Protein AF-A0A6V8KR00-F1 (afdb_monomer_lite)

Organism: NCBI:txid1076126

Foldseek 3Di:
DPPPDCCPVDPVNLDDLLQDDDPLEGQLLDACLVNLLVQVVVCCVPVNQDAAEDEQAPDDPSVVSLVSYQLQRVLVSCLFSVLSNLQQLHHYDDQQAYPVGPDGCVVSVCVVVCVLLVVQCVVVVVVSPQWHWDPKDKDKQDPQKDWTWIQHPPPRWIKIKIFHSCDDSFFDKDAFIKMKIQQQDDDPWKWKDGSVDPDIDTFDWDDDRRIIMTTGGMDGGMIMITD

Radius of gyration: 17.85 Å; chains: 1; bounding box: 52×32×48 Å

Secondary structure (DSSP, 8-state):
-----GGGG-TT-----SS-EETTEE-TT---HHHHHHHHHHHHHHHSSPPPEE---SSSHHHHHHHHS-HHHHHHHIIIIIHHHHHTT-EEPP-S--TT--S-TTTTT-HHHHHHHHHHHHHTHHHHTTEEE----EEESSTTEEEEEEEETTT--EEEEEEE--BSSSB--EEEEEEEEE-SS--S--EEE-TT-SS-B---EEEETTEEEEEEEEESSEEEEE-

Sequence (227 aa):
MYPWNPDEQTPDFRGADYVPVVDGHLNGAKSLQSQYRYLKDQSGRIAGNVPVVVFIDWPNDMMTNYLNLPLREKKDYWQIFGAEAYANGIFPAFHLKDTVGSPTATDL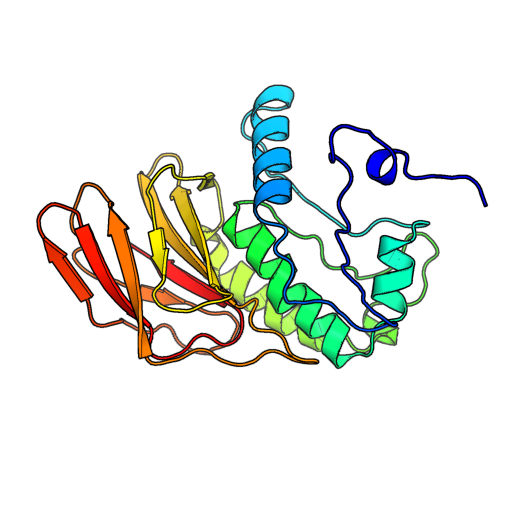GMMDFFTTYTRFYKEHRAVFKDNAVGTEAVRVGADGVSASVLVQRGTGRRSIHLVNHNYAQGIVPQSGFTVEADLGSCPRRLTMLSPDRTRATSPAFSCRQGKLKLTVDRLDYYNVILV

Structure (mmCIF, N/CA/C/O backbone):
data_AF-A0A6V8KR00-F1
#
_entry.id   AF-A0A6V8KR00-F1
#
loop_
_atom_site.group_PDB
_atom_site.id
_atom_site.type_symbol
_atom_site.label_atom_id
_atom_site.label_alt_id
_atom_site.label_comp_id
_atom_site.label_asym_id
_atom_site.label_entity_id
_atom_site.label_seq_id
_atom_site.pdbx_PDB_ins_code
_atom_site.Cartn_x
_atom_site.Cartn_y
_atom_site.Cartn_z
_atom_site.occupancy
_atom_site.B_iso_or_equiv
_atom_site.auth_seq_id
_atom_site.auth_comp_id
_atom_site.auth_asym_id
_atom_site.auth_atom_id
_atom_site.pdbx_PDB_model_num
ATOM 1 N N . MET A 1 1 ? 32.065 -4.362 -12.916 1.00 39.88 1 MET A N 1
ATOM 2 C CA . MET A 1 1 ? 30.987 -3.454 -12.474 1.00 39.88 1 MET A CA 1
ATOM 3 C C . MET A 1 1 ? 31.245 -3.178 -10.998 1.00 39.88 1 MET A C 1
ATOM 5 O O . MET A 1 1 ? 31.491 -4.141 -10.283 1.00 39.88 1 MET A O 1
ATOM 9 N N . TYR A 1 2 ? 31.369 -1.917 -10.568 1.00 35.22 2 TYR A N 1
ATOM 10 C CA . TYR A 1 2 ? 31.606 -1.602 -9.148 1.00 35.22 2 TYR A CA 1
ATOM 11 C C . TYR A 1 2 ? 30.383 -2.037 -8.321 1.00 35.22 2 TYR A C 1
ATOM 13 O O . TYR A 1 2 ? 29.269 -1.764 -8.768 1.00 35.22 2 TYR A O 1
ATOM 21 N N . PRO A 1 3 ? 30.555 -2.679 -7.150 1.00 42.88 3 PRO A N 1
ATOM 22 C CA . PRO A 1 3 ? 29.445 -3.003 -6.262 1.00 42.88 3 PRO A CA 1
ATOM 23 C C . PRO A 1 3 ? 28.967 -1.705 -5.602 1.00 42.88 3 PRO A C 1
ATOM 25 O O . PRO A 1 3 ? 29.482 -1.285 -4.571 1.00 42.88 3 PRO A O 1
ATOM 28 N N . TRP A 1 4 ? 28.032 -1.020 -6.257 1.00 44.78 4 TRP A N 1
ATOM 29 C CA . TRP A 1 4 ? 27.508 0.278 -5.821 1.00 44.78 4 TRP A CA 1
ATOM 30 C C . TRP A 1 4 ? 26.503 0.183 -4.668 1.00 44.78 4 TRP A C 1
ATOM 32 O O . TRP A 1 4 ? 26.067 1.217 -4.170 1.00 44.78 4 TRP A O 1
ATOM 42 N N . ASN A 1 5 ? 26.161 -1.028 -4.218 1.00 48.72 5 ASN A N 1
ATOM 43 C CA . ASN A 1 5 ? 25.214 -1.230 -3.132 1.00 48.72 5 ASN A CA 1
ATOM 44 C C . ASN A 1 5 ? 25.749 -2.230 -2.086 1.00 48.72 5 ASN A C 1
ATOM 46 O O . ASN A 1 5 ? 25.555 -3.436 -2.237 1.00 48.72 5 ASN A O 1
ATOM 50 N N . PRO A 1 6 ? 26.450 -1.769 -1.032 1.00 47.00 6 PRO A N 1
ATOM 51 C CA . PRO A 1 6 ? 26.874 -2.636 0.066 1.00 47.00 6 PRO A CA 1
ATOM 52 C C . PRO A 1 6 ? 25.696 -3.150 0.906 1.00 47.00 6 PRO A C 1
ATOM 54 O O . PRO A 1 6 ? 25.897 -4.066 1.702 1.00 47.00 6 PRO A O 1
ATOM 57 N N . ASP A 1 7 ? 24.485 -2.607 0.727 1.00 49.91 7 ASP A N 1
ATOM 58 C CA . ASP A 1 7 ? 23.327 -2.965 1.545 1.00 49.91 7 ASP A CA 1
ATOM 59 C C . ASP A 1 7 ? 22.989 -4.458 1.401 1.00 49.91 7 ASP A C 1
ATOM 61 O O . ASP A 1 7 ? 22.741 -5.132 2.397 1.00 49.91 7 ASP A O 1
ATOM 65 N N . GLU A 1 8 ? 23.081 -5.034 0.198 1.00 45.97 8 GLU A N 1
ATOM 66 C CA . GLU A 1 8 ? 22.804 -6.464 -0.044 1.00 45.97 8 GLU A CA 1
ATOM 67 C C . GLU A 1 8 ? 23.846 -7.423 0.567 1.00 45.97 8 GLU A C 1
ATOM 69 O O . GLU A 1 8 ? 23.646 -8.637 0.569 1.00 45.97 8 GLU A O 1
ATOM 74 N N . GLN A 1 9 ? 24.957 -6.899 1.099 1.00 47.00 9 GLN A N 1
ATOM 75 C CA . GLN A 1 9 ? 26.088 -7.687 1.600 1.00 47.00 9 GLN A CA 1
ATOM 76 C C . GLN A 1 9 ? 26.315 -7.552 3.111 1.00 47.00 9 GLN A C 1
ATOM 78 O O . GLN A 1 9 ? 27.289 -8.106 3.631 1.00 47.00 9 GLN A O 1
ATOM 83 N N . THR A 1 10 ? 25.452 -6.844 3.851 1.00 44.16 10 THR A N 1
ATOM 84 C CA . THR A 1 10 ? 25.632 -6.734 5.301 1.00 44.16 10 THR A CA 1
ATOM 85 C C . THR A 1 10 ? 25.063 -7.958 6.043 1.00 44.16 10 THR A C 1
ATOM 87 O O . THR A 1 10 ? 23.921 -8.362 5.810 1.00 44.16 10 THR A O 1
ATOM 90 N N . PRO A 1 11 ? 25.811 -8.543 7.005 1.00 43.97 11 PRO A N 1
ATOM 91 C CA . PRO A 1 11 ? 25.360 -9.682 7.821 1.00 43.97 11 PRO A CA 1
ATOM 92 C C . PRO A 1 11 ? 24.104 -9.423 8.671 1.00 43.97 11 PRO A C 1
ATOM 94 O O . PRO A 1 11 ? 23.601 -10.338 9.318 1.00 43.97 11 PRO A O 1
ATOM 97 N N . ASP A 1 12 ? 23.626 -8.178 8.723 1.00 51.03 12 ASP A N 1
ATOM 98 C CA . ASP A 1 12 ? 22.487 -7.735 9.525 1.00 51.03 12 ASP A CA 1
ATOM 99 C C . ASP A 1 12 ? 21.175 -7.597 8.730 1.00 51.03 12 ASP A C 1
ATOM 101 O O . ASP A 1 12 ? 20.185 -7.127 9.295 1.00 51.03 12 ASP A O 1
ATOM 105 N N . PHE A 1 13 ? 21.149 -8.030 7.459 1.00 44.78 13 PHE A N 1
ATOM 106 C CA . PHE A 1 13 ? 19.967 -8.018 6.581 1.00 44.78 13 PHE A CA 1
ATOM 107 C C . PHE A 1 13 ? 19.359 -6.619 6.354 1.00 44.78 13 PHE A C 1
ATOM 109 O O . PHE A 1 13 ? 18.144 -6.483 6.187 1.00 44.78 13 PHE A O 1
ATOM 116 N N . ARG A 1 14 ? 20.180 -5.560 6.380 1.00 52.12 14 ARG A N 1
ATOM 117 C CA . ARG A 1 14 ? 19.715 -4.182 6.135 1.00 52.12 14 ARG A CA 1
ATOM 118 C C . ARG A 1 14 ? 19.635 -3.800 4.661 1.00 52.12 14 ARG A C 1
ATOM 120 O O . ARG A 1 14 ? 18.918 -2.852 4.343 1.00 52.12 14 ARG A O 1
ATOM 127 N N . GLY A 1 15 ? 20.257 -4.565 3.769 1.00 60.62 15 GLY A N 1
ATOM 128 C CA . GLY A 1 15 ? 19.833 -4.627 2.376 1.00 60.62 15 GLY A CA 1
ATOM 129 C C . GLY A 1 15 ? 18.588 -5.457 2.221 1.00 60.62 15 GLY A C 1
ATOM 130 O O . GLY A 1 15 ? 18.423 -6.513 2.833 1.00 60.62 15 GLY A O 1
ATOM 131 N N . ALA A 1 16 ? 17.707 -4.960 1.374 1.00 71.31 16 ALA A N 1
ATOM 132 C CA . ALA A 1 16 ? 16.541 -5.689 0.960 1.00 71.31 16 ALA A CA 1
ATOM 133 C C . ALA A 1 16 ? 16.467 -5.700 -0.551 1.00 71.31 16 ALA A C 1
ATOM 135 O O . ALA A 1 16 ? 16.827 -4.737 -1.222 1.00 71.31 16 ALA A O 1
ATOM 136 N N . ASP A 1 17 ? 15.929 -6.795 -1.056 1.00 82.38 17 ASP A N 1
ATOM 137 C CA . ASP A 1 17 ? 15.497 -6.897 -2.431 1.00 82.38 17 ASP A CA 1
ATOM 138 C C . ASP A 1 17 ? 14.207 -6.070 -2.599 1.00 82.38 17 ASP A C 1
ATOM 140 O O . ASP A 1 17 ? 13.093 -6.580 -2.464 1.00 82.38 17 ASP A O 1
ATOM 144 N N . TYR A 1 18 ? 14.359 -4.750 -2.782 1.00 88.50 18 TYR A N 1
ATOM 145 C CA . TYR A 1 18 ? 13.236 -3.809 -2.913 1.00 88.50 18 TYR A CA 1
ATOM 146 C C . TYR A 1 18 ? 12.508 -3.932 -4.263 1.00 88.50 18 TYR A C 1
ATOM 148 O O . TYR A 1 18 ? 11.484 -3.271 -4.460 1.00 88.50 18 TYR A O 1
ATOM 156 N N . VAL A 1 19 ? 13.021 -4.758 -5.183 1.00 92.38 19 VAL A N 1
ATOM 157 C CA . VAL A 1 19 ? 12.375 -5.150 -6.443 1.00 92.38 19 VAL A CA 1
ATOM 158 C C . VAL A 1 19 ? 12.484 -6.670 -6.581 1.00 92.38 19 VAL A C 1
ATOM 160 O O . VAL A 1 19 ? 13.293 -7.163 -7.369 1.00 92.38 19 VAL A O 1
ATOM 163 N N . PRO A 1 20 ? 11.670 -7.419 -5.816 1.00 92.69 20 PRO A N 1
ATOM 164 C CA . PRO A 1 20 ? 11.854 -8.850 -5.692 1.00 92.69 20 PRO A CA 1
ATOM 165 C C . PRO A 1 20 ? 11.501 -9.578 -6.978 1.00 92.69 20 PRO A C 1
ATOM 167 O O . PRO A 1 20 ? 10.378 -9.470 -7.474 1.00 92.69 20 PRO A O 1
ATOM 170 N N . VAL A 1 21 ? 12.458 -10.344 -7.498 1.00 93.38 21 VAL A N 1
ATOM 171 C CA . VAL A 1 21 ? 12.343 -11.081 -8.762 1.00 93.38 21 VAL A CA 1
ATOM 172 C C . VAL A 1 21 ? 12.763 -12.539 -8.578 1.00 93.38 21 VAL A C 1
ATOM 174 O O . VAL A 1 21 ? 13.737 -12.841 -7.894 1.00 93.38 21 VAL A O 1
ATOM 177 N N . VAL A 1 22 ? 12.021 -13.456 -9.199 1.00 92.44 22 VAL A N 1
ATOM 178 C CA . VAL A 1 22 ? 12.348 -14.885 -9.306 1.00 92.44 22 VAL A CA 1
ATOM 179 C C . VAL A 1 22 ? 12.222 -15.273 -10.773 1.00 92.44 22 VAL A C 1
ATOM 181 O O . VAL A 1 22 ? 11.188 -15.026 -11.388 1.00 92.44 22 VAL A O 1
ATOM 184 N N . ASP A 1 23 ? 13.290 -15.828 -11.346 1.00 92.12 23 ASP A N 1
ATOM 185 C CA . ASP A 1 23 ? 13.341 -16.267 -12.749 1.00 92.12 23 ASP A CA 1
ATOM 186 C C . ASP A 1 23 ? 12.903 -15.187 -13.762 1.00 92.12 23 ASP A C 1
ATOM 188 O O . ASP A 1 23 ? 12.252 -15.471 -14.763 1.00 92.12 23 ASP A O 1
ATOM 192 N N . GLY A 1 24 ? 13.248 -13.921 -13.493 1.00 92.62 24 GLY A N 1
ATOM 193 C CA . GLY A 1 24 ? 12.905 -12.778 -14.351 1.00 92.62 24 GLY A CA 1
ATOM 194 C C . GLY A 1 24 ? 11.487 -12.222 -14.168 1.00 92.62 24 GLY A C 1
ATOM 195 O O . GLY A 1 24 ? 11.138 -11.250 -14.836 1.00 92.62 24 GLY A O 1
ATOM 196 N N . HIS A 1 25 ? 10.699 -12.785 -13.248 1.00 96.81 25 HIS A N 1
ATOM 197 C CA . HIS A 1 25 ? 9.342 -12.345 -12.927 1.00 96.81 25 HIS A CA 1
ATOM 198 C C . HIS A 1 25 ? 9.244 -11.723 -11.538 1.00 96.81 25 HIS A C 1
ATOM 200 O O . HIS A 1 25 ? 9.933 -12.134 -10.604 1.00 96.81 25 HIS A O 1
ATOM 206 N N . LEU A 1 26 ? 8.337 -10.763 -11.375 1.00 97.56 26 LEU A N 1
ATOM 207 C CA . LEU A 1 26 ? 8.036 -10.152 -10.089 1.00 97.56 26 LEU A CA 1
ATOM 208 C C . LEU A 1 26 ? 7.597 -11.213 -9.071 1.00 97.56 26 LEU A C 1
ATOM 210 O O . LEU A 1 26 ? 6.670 -11.989 -9.300 1.00 97.56 26 LEU A O 1
ATOM 214 N N . ASN A 1 27 ? 8.199 -11.177 -7.888 1.00 96.94 27 ASN A N 1
ATOM 215 C CA . ASN A 1 27 ? 7.748 -11.923 -6.725 1.00 96.94 27 ASN A CA 1
ATOM 216 C C . ASN A 1 27 ? 6.912 -11.018 -5.811 1.00 96.94 27 ASN A C 1
ATOM 218 O O . ASN A 1 27 ? 7.382 -10.523 -4.786 1.00 96.94 27 ASN A O 1
ATOM 222 N N . GLY A 1 28 ? 5.640 -10.830 -6.173 1.00 97.19 28 GLY A N 1
ATOM 223 C CA . GLY A 1 28 ? 4.681 -10.062 -5.370 1.00 97.19 28 GLY A CA 1
ATOM 224 C C . GLY A 1 28 ? 4.329 -10.694 -4.014 1.00 97.19 28 GLY A C 1
ATOM 225 O O . GLY A 1 28 ? 3.704 -10.030 -3.192 1.00 97.19 28 GLY A O 1
ATOM 226 N N . ALA A 1 29 ? 4.744 -11.943 -3.756 1.00 97.00 29 ALA A N 1
ATOM 227 C CA . ALA A 1 29 ? 4.491 -12.643 -2.495 1.00 97.00 29 ALA A CA 1
ATOM 228 C C . ALA A 1 29 ? 5.429 -12.226 -1.353 1.00 97.00 29 ALA A C 1
ATOM 230 O O . ALA A 1 29 ? 5.163 -12.506 -0.182 1.00 97.00 29 ALA A O 1
ATOM 231 N N . LYS A 1 30 ? 6.524 -11.530 -1.672 1.00 94.94 30 LYS A N 1
ATOM 232 C CA . LYS A 1 30 ? 7.382 -10.874 -0.681 1.00 94.94 30 LYS A CA 1
ATOM 233 C C . LYS A 1 30 ? 6.675 -9.648 -0.110 1.00 94.94 30 LYS A C 1
ATOM 235 O O . LYS A 1 30 ? 6.031 -8.919 -0.852 1.00 94.94 30 LYS A O 1
ATOM 240 N N . SER A 1 31 ? 6.872 -9.386 1.180 1.00 94.12 31 SER A N 1
ATOM 241 C CA . SER A 1 31 ? 6.476 -8.126 1.824 1.00 94.12 31 SER A CA 1
ATOM 242 C C . SER A 1 31 ? 7.727 -7.351 2.236 1.00 94.12 31 SER A C 1
ATOM 244 O O . SER A 1 31 ? 8.633 -7.927 2.844 1.00 94.12 31 SER A O 1
ATOM 246 N N . LEU A 1 32 ? 7.744 -6.050 1.955 1.00 93.38 32 LEU A N 1
ATOM 247 C CA . LEU A 1 32 ? 8.758 -5.088 2.388 1.00 93.38 32 LEU A CA 1
ATOM 248 C C . LEU A 1 32 ? 8.322 -4.327 3.649 1.00 93.38 32 LEU A C 1
ATOM 250 O O . LEU A 1 32 ? 8.985 -3.374 4.065 1.00 93.38 32 LEU A O 1
ATOM 254 N N . GLN A 1 33 ? 7.222 -4.737 4.295 1.00 93.19 33 GLN A N 1
ATOM 255 C CA . GLN A 1 33 ? 6.686 -4.086 5.490 1.00 93.19 33 GLN A CA 1
ATOM 256 C C . GLN A 1 33 ? 7.753 -3.846 6.571 1.00 93.19 33 GLN A C 1
ATOM 258 O O . GLN A 1 33 ? 7.840 -2.742 7.111 1.00 93.19 33 GLN A O 1
ATOM 263 N N . SER A 1 34 ? 8.575 -4.850 6.896 1.00 90.94 34 SER A N 1
ATOM 264 C CA . SER A 1 34 ? 9.629 -4.717 7.913 1.00 90.94 34 SER A CA 1
ATOM 265 C C . SER A 1 34 ? 10.686 -3.677 7.539 1.00 90.94 34 SER A C 1
ATOM 267 O O . SER A 1 34 ? 11.109 -2.894 8.386 1.00 90.94 34 SER A O 1
ATOM 269 N N . GLN A 1 35 ? 11.071 -3.632 6.267 1.00 90.44 35 GLN A N 1
ATOM 270 C CA . GLN A 1 35 ? 12.066 -2.721 5.714 1.00 90.44 35 GLN A CA 1
ATOM 271 C C . GLN A 1 35 ? 11.532 -1.291 5.721 1.00 90.44 35 GLN A C 1
ATOM 273 O O . GLN A 1 35 ? 12.201 -0.373 6.189 1.00 90.44 35 GLN A O 1
ATOM 278 N N . TYR A 1 36 ? 10.288 -1.097 5.283 1.00 93.38 36 TYR A N 1
ATOM 279 C CA . TYR A 1 36 ? 9.626 0.200 5.337 1.00 93.38 36 TYR A CA 1
ATOM 280 C C . TYR A 1 36 ? 9.490 0.704 6.776 1.00 93.38 36 TYR A C 1
ATOM 282 O O . TYR A 1 36 ? 9.845 1.846 7.063 1.00 93.38 36 TYR A O 1
ATOM 290 N N . ARG A 1 37 ? 9.079 -0.143 7.724 1.00 92.12 37 ARG A N 1
ATOM 291 C CA . ARG A 1 37 ? 9.049 0.248 9.144 1.00 92.12 37 ARG A CA 1
ATOM 292 C C . ARG A 1 37 ? 10.434 0.624 9.662 1.00 92.12 37 ARG A C 1
ATOM 294 O O . ARG A 1 37 ? 10.569 1.658 10.308 1.00 92.12 37 ARG A O 1
ATOM 301 N N . TYR A 1 38 ? 11.465 -0.139 9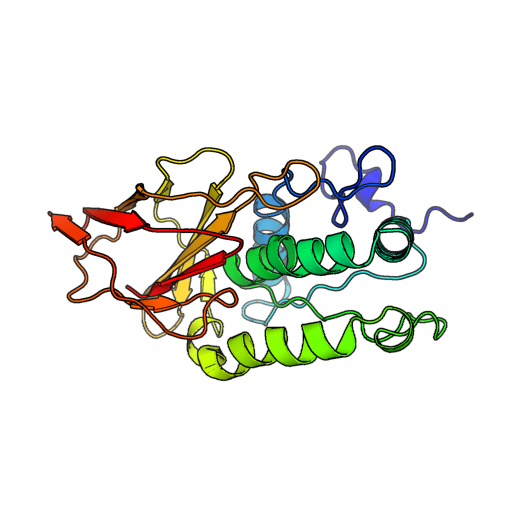.303 1.00 90.88 38 TYR A N 1
ATOM 302 C CA . TYR A 1 38 ? 12.843 0.188 9.657 1.00 90.88 38 TYR A CA 1
ATOM 303 C C . TYR A 1 38 ? 13.270 1.566 9.127 1.00 90.88 38 TYR A C 1
ATOM 305 O O . TYR A 1 38 ? 13.764 2.385 9.902 1.00 90.88 38 TYR A O 1
ATOM 313 N N . LEU A 1 39 ? 13.032 1.861 7.844 1.00 90.69 39 LEU A N 1
ATOM 314 C CA . LEU A 1 39 ? 13.350 3.164 7.245 1.00 90.69 39 LEU A CA 1
ATOM 315 C C . LEU A 1 39 ? 12.597 4.306 7.938 1.00 90.69 39 LEU A C 1
ATOM 317 O O . LEU A 1 39 ? 13.177 5.356 8.229 1.00 90.69 39 LEU A O 1
ATOM 321 N N . LYS A 1 40 ? 11.313 4.095 8.249 1.00 90.81 40 LYS A N 1
ATOM 322 C CA . LYS A 1 40 ? 10.489 5.066 8.974 1.00 90.81 40 LYS A CA 1
ATOM 323 C C . LYS A 1 40 ? 11.047 5.344 10.371 1.00 90.81 40 LYS A C 1
ATOM 325 O O . LYS A 1 40 ? 11.170 6.509 10.753 1.00 90.81 40 LYS A O 1
ATOM 330 N N . ASP A 1 41 ? 11.428 4.296 11.095 1.00 90.38 41 ASP A N 1
ATOM 331 C CA . ASP A 1 41 ? 11.999 4.394 12.437 1.00 90.38 41 ASP A CA 1
ATOM 332 C C . ASP A 1 41 ? 13.372 5.076 12.427 1.00 90.38 41 ASP A C 1
ATOM 334 O O . ASP A 1 41 ? 13.630 5.948 13.261 1.00 90.38 41 ASP A O 1
ATOM 338 N N . GLN A 1 42 ? 14.249 4.735 11.473 1.00 90.38 42 GLN A N 1
ATOM 339 C CA . GLN A 1 42 ? 15.550 5.398 11.334 1.00 90.38 42 GLN A CA 1
ATOM 340 C C . GLN A 1 42 ? 15.388 6.882 11.014 1.00 90.38 42 GLN A C 1
ATOM 342 O O . GLN A 1 42 ? 16.020 7.715 11.663 1.00 90.38 42 GLN A O 1
ATOM 347 N N . SER A 1 43 ? 14.493 7.234 10.087 1.00 91.06 43 SER A N 1
ATOM 348 C CA . SER A 1 43 ? 14.195 8.640 9.810 1.00 91.06 43 SER A CA 1
ATOM 349 C C . SER A 1 43 ? 13.693 9.367 11.057 1.00 91.06 43 SER A C 1
ATOM 351 O O . SER A 1 43 ? 14.115 10.494 11.308 1.00 91.06 43 SER A O 1
ATOM 353 N N . GLY A 1 44 ? 12.839 8.719 11.857 1.00 90.81 44 GLY A N 1
ATOM 354 C CA . GLY A 1 44 ? 12.367 9.241 13.139 1.00 90.81 44 GLY A CA 1
ATOM 355 C C . GLY A 1 44 ? 13.501 9.557 14.116 1.00 90.81 44 GLY A C 1
ATOM 356 O O . GLY A 1 44 ? 13.467 10.582 14.792 1.00 90.81 44 GLY A O 1
ATOM 357 N N . ARG A 1 45 ? 14.531 8.706 14.164 1.00 90.62 45 ARG A N 1
ATOM 358 C CA . ARG A 1 45 ? 15.706 8.890 15.032 1.00 90.62 45 ARG A CA 1
ATOM 359 C C . ARG A 1 45 ? 16.658 9.974 14.533 1.00 90.62 45 ARG A C 1
ATOM 361 O O . ARG A 1 45 ? 17.197 10.714 15.346 1.00 90.62 45 ARG A O 1
ATOM 368 N N . ILE A 1 46 ? 16.878 10.045 13.221 1.00 92.38 46 ILE A N 1
ATOM 369 C CA . ILE A 1 46 ? 17.895 10.915 12.611 1.00 92.38 46 ILE A CA 1
ATOM 370 C C . ILE A 1 46 ? 17.356 12.328 12.384 1.00 92.38 46 ILE A C 1
ATOM 372 O O . ILE A 1 46 ? 18.009 13.310 12.721 1.00 92.38 46 ILE A O 1
ATOM 376 N N . ALA A 1 47 ? 16.166 12.429 11.794 1.00 90.88 47 ALA A N 1
ATOM 377 C CA . ALA A 1 47 ? 15.594 13.679 11.301 1.00 90.88 47 ALA A CA 1
ATOM 378 C C . ALA A 1 47 ? 14.260 14.032 11.980 1.00 90.88 47 ALA A C 1
ATOM 380 O O . ALA A 1 47 ? 13.616 15.022 11.629 1.00 90.88 47 ALA A O 1
ATOM 381 N N . GLY A 1 48 ? 13.821 13.229 12.954 1.00 88.25 48 GLY A N 1
ATOM 382 C CA . GLY A 1 48 ? 12.547 13.428 13.624 1.00 88.25 48 GLY A CA 1
ATOM 383 C C . GLY A 1 48 ? 11.371 13.216 12.674 1.00 88.25 48 GLY A C 1
ATOM 384 O O . GLY A 1 48 ? 11.238 12.209 11.986 1.00 88.25 48 GLY A O 1
ATOM 385 N N . ASN A 1 49 ? 10.469 14.187 12.653 1.00 83.81 49 ASN A N 1
ATOM 386 C CA . ASN A 1 49 ? 9.129 14.039 12.101 1.00 83.81 49 ASN A CA 1
ATOM 387 C C . ASN A 1 49 ? 9.002 14.470 10.635 1.00 83.81 49 ASN A C 1
ATOM 389 O O . ASN A 1 49 ? 8.019 15.110 10.265 1.00 83.81 49 ASN A O 1
ATOM 393 N N . VAL A 1 50 ? 9.978 14.112 9.806 1.00 88.75 50 VAL A N 1
ATOM 394 C CA . VAL A 1 50 ? 9.977 14.436 8.374 1.00 88.75 50 VAL A CA 1
ATOM 395 C C . VAL A 1 50 ? 9.316 13.331 7.533 1.00 88.75 50 VAL A C 1
ATOM 397 O O . VAL A 1 50 ? 9.340 12.156 7.916 1.00 88.75 50 VAL A O 1
ATOM 400 N N . PRO A 1 51 ? 8.692 13.670 6.387 1.00 90.62 51 PRO A N 1
ATOM 401 C CA . PRO A 1 51 ? 8.261 12.676 5.411 1.00 90.62 51 PRO A CA 1
ATOM 402 C C . PRO A 1 51 ? 9.446 11.852 4.901 1.00 90.62 51 PRO A C 1
ATOM 404 O O . PRO A 1 51 ? 10.497 12.401 4.585 1.00 90.62 51 PRO A O 1
ATOM 407 N N . VAL A 1 52 ? 9.246 10.541 4.779 1.00 93.44 52 VAL A N 1
ATOM 408 C CA . VAL A 1 52 ? 10.228 9.627 4.189 1.00 93.44 52 VAL A CA 1
ATOM 409 C C . VAL A 1 52 ? 9.794 9.331 2.769 1.00 93.44 52 VAL A C 1
ATOM 411 O O . VAL A 1 52 ? 8.664 8.886 2.556 1.00 93.44 52 VAL A O 1
ATOM 414 N N . VAL A 1 53 ? 10.684 9.580 1.816 1.00 93.38 53 VAL A N 1
ATOM 415 C CA . VAL A 1 53 ? 10.463 9.298 0.399 1.00 93.38 53 VAL A CA 1
ATOM 416 C C . VAL A 1 53 ? 11.436 8.210 -0.033 1.00 93.38 53 VAL A C 1
ATOM 418 O O . VAL A 1 53 ? 12.621 8.297 0.274 1.00 93.38 53 VAL A O 1
ATOM 421 N N . VAL A 1 54 ? 10.936 7.195 -0.734 1.00 91.31 54 VAL A N 1
ATOM 422 C CA . VAL A 1 54 ? 11.746 6.104 -1.298 1.00 91.31 54 VAL A CA 1
ATOM 423 C C . VAL A 1 54 ? 11.607 6.085 -2.811 1.00 91.31 54 VAL A C 1
ATOM 425 O O . VAL A 1 54 ? 10.553 6.425 -3.346 1.00 91.31 54 VAL A O 1
ATOM 428 N N . PHE A 1 55 ? 12.662 5.685 -3.506 1.00 88.81 55 PHE A N 1
ATOM 429 C CA . PHE A 1 55 ? 12.681 5.548 -4.956 1.00 88.81 55 PHE A CA 1
ATOM 430 C C . PHE A 1 55 ? 13.587 4.381 -5.342 1.00 88.81 55 PHE A C 1
ATOM 432 O O . PHE A 1 55 ? 14.473 4.004 -4.578 1.00 88.81 55 PHE A O 1
ATOM 439 N N . ILE A 1 56 ? 13.346 3.803 -6.516 1.00 86.31 56 ILE A N 1
ATOM 440 C CA . ILE A 1 56 ? 14.262 2.825 -7.105 1.00 86.31 56 ILE A CA 1
ATOM 441 C C . ILE A 1 56 ? 15.384 3.633 -7.764 1.00 86.31 56 ILE A C 1
ATOM 443 O O . ILE A 1 56 ? 15.100 4.458 -8.635 1.00 86.31 56 ILE A O 1
ATOM 447 N N . ASP A 1 57 ? 16.622 3.447 -7.311 1.00 76.12 57 ASP A N 1
ATOM 448 C CA . ASP A 1 57 ? 17.790 4.211 -7.778 1.00 76.12 57 ASP A CA 1
ATOM 449 C C . ASP A 1 57 ? 18.557 3.501 -8.909 1.00 76.12 57 ASP A C 1
ATOM 451 O O . ASP A 1 57 ? 18.406 2.299 -9.082 1.00 76.12 57 ASP A O 1
ATOM 455 N N . TRP A 1 58 ? 19.398 4.217 -9.658 1.00 71.69 58 TRP A N 1
ATOM 456 C CA . TRP A 1 58 ? 20.269 3.697 -10.725 1.00 71.69 58 TRP A CA 1
ATOM 457 C C . TRP A 1 58 ? 21.718 4.189 -10.533 1.00 71.69 58 TRP A C 1
ATOM 459 O O . TRP A 1 58 ? 21.892 5.334 -10.114 1.00 71.69 58 TRP A O 1
ATOM 469 N N . PRO A 1 59 ? 22.769 3.420 -10.909 1.00 66.25 59 PRO A N 1
ATOM 470 C CA . PRO A 1 59 ? 22.773 2.092 -11.535 1.00 66.25 59 PRO A CA 1
ATOM 471 C C . PRO A 1 59 ? 22.866 0.975 -10.496 1.00 66.25 59 PRO A C 1
ATOM 473 O O . PRO A 1 59 ? 23.944 0.707 -9.966 1.00 66.25 59 PRO A O 1
ATOM 476 N N . ASN A 1 60 ? 21.759 0.286 -10.229 1.00 77.12 60 ASN A N 1
ATOM 477 C CA . ASN A 1 60 ? 21.768 -0.900 -9.377 1.00 77.12 60 ASN A CA 1
ATOM 478 C C . ASN A 1 60 ? 20.901 -2.024 -9.961 1.00 77.12 60 ASN A C 1
ATOM 480 O O . ASN A 1 60 ? 20.132 -1.832 -10.914 1.00 77.12 60 ASN A O 1
ATOM 484 N N . ASP A 1 61 ? 21.045 -3.207 -9.370 1.00 81.94 61 ASP A N 1
ATOM 485 C CA . ASP A 1 61 ? 20.316 -4.404 -9.778 1.00 81.94 61 ASP A CA 1
ATOM 486 C C . ASP A 1 61 ? 18.806 -4.238 -9.571 1.00 81.94 61 ASP A C 1
ATOM 488 O O . ASP A 1 61 ? 18.030 -4.708 -10.395 1.00 81.94 61 ASP A O 1
ATOM 492 N N . MET A 1 62 ? 18.366 -3.464 -8.572 1.00 85.31 62 MET A N 1
ATOM 493 C CA . MET A 1 62 ? 16.942 -3.184 -8.341 1.00 85.31 62 MET A CA 1
ATOM 494 C C . MET A 1 62 ? 16.288 -2.460 -9.528 1.00 85.31 62 MET A C 1
ATOM 496 O O . MET A 1 62 ? 15.227 -2.877 -9.998 1.00 85.31 62 MET A O 1
ATOM 500 N N . MET A 1 63 ? 16.913 -1.401 -10.056 1.00 86.75 63 MET A N 1
ATOM 501 C CA . MET A 1 63 ? 16.401 -0.713 -11.245 1.00 86.75 63 MET A CA 1
ATOM 502 C C . MET A 1 63 ? 16.469 -1.610 -12.471 1.00 86.75 63 MET A C 1
ATOM 504 O O . MET A 1 63 ? 15.506 -1.673 -13.230 1.00 86.75 63 MET A O 1
ATOM 508 N N . THR A 1 64 ? 1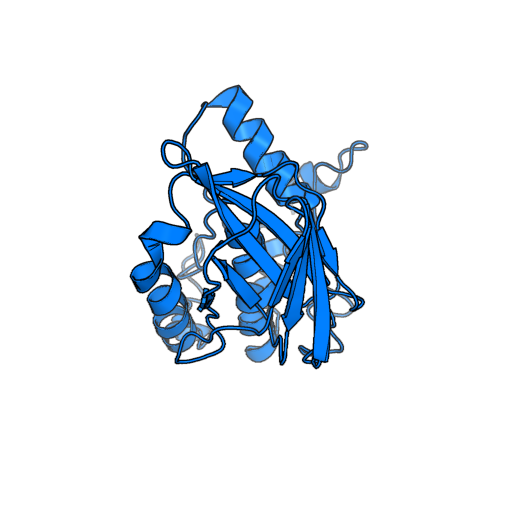7.572 -2.337 -12.649 1.00 87.44 64 THR A N 1
ATOM 509 C CA . THR A 1 64 ? 17.718 -3.276 -13.769 1.00 87.44 64 THR A CA 1
ATOM 510 C C . THR A 1 64 ? 16.608 -4.331 -13.749 1.00 87.44 64 THR A C 1
ATOM 512 O O . THR A 1 64 ? 15.938 -4.542 -14.761 1.00 87.44 64 THR A O 1
ATOM 515 N N . ASN A 1 65 ? 16.333 -4.919 -12.583 1.00 90.12 65 ASN A N 1
ATOM 516 C CA . ASN A 1 65 ? 15.248 -5.872 -12.369 1.00 90.12 65 ASN A CA 1
ATOM 517 C C . ASN A 1 65 ? 13.895 -5.252 -12.721 1.00 90.12 65 ASN A C 1
ATOM 519 O O . ASN A 1 65 ? 13.166 -5.811 -13.537 1.00 90.12 65 ASN A O 1
ATOM 523 N N . TYR A 1 66 ? 13.583 -4.064 -12.191 1.00 92.69 66 TYR A N 1
ATOM 524 C CA . TYR A 1 66 ? 12.318 -3.379 -12.471 1.00 92.69 66 TYR A CA 1
ATOM 525 C C . TYR A 1 66 ? 12.141 -3.081 -13.968 1.00 92.69 66 TYR A C 1
ATOM 527 O O . TYR A 1 66 ? 11.071 -3.316 -14.537 1.00 92.69 66 TYR A O 1
ATOM 535 N N . LEU A 1 67 ? 13.189 -2.581 -14.630 1.00 91.94 67 LEU A N 1
ATOM 536 C CA . LEU A 1 67 ? 13.168 -2.253 -16.054 1.00 91.94 67 LEU A CA 1
ATOM 537 C C . LEU A 1 67 ? 12.984 -3.490 -16.941 1.00 91.94 67 LEU A C 1
ATOM 539 O O . LEU A 1 67 ? 12.346 -3.373 -17.989 1.00 91.94 67 LEU A O 1
ATOM 543 N N . ASN A 1 68 ? 13.426 -4.666 -16.499 1.00 92.69 68 ASN A N 1
ATOM 544 C CA . ASN A 1 68 ? 13.275 -5.921 -17.238 1.00 92.69 68 ASN A CA 1
ATOM 545 C C . ASN A 1 68 ? 11.901 -6.595 -17.068 1.00 92.69 68 ASN A C 1
ATOM 547 O O . ASN A 1 68 ? 11.542 -7.438 -17.887 1.00 92.69 68 ASN A O 1
ATOM 551 N N . LEU A 1 69 ? 11.097 -6.202 -16.073 1.00 95.62 69 LEU A N 1
ATOM 552 C CA . LEU A 1 69 ? 9.766 -6.785 -15.857 1.00 95.62 69 LEU A CA 1
ATOM 553 C C . LEU A 1 69 ? 8.819 -6.561 -17.054 1.00 95.62 69 LEU A C 1
ATOM 555 O O . LEU A 1 69 ? 8.818 -5.482 -17.650 1.00 95.62 69 LEU A O 1
ATOM 559 N N . PRO A 1 70 ? 7.902 -7.484 -17.373 1.00 96.06 70 PRO A N 1
ATOM 560 C CA . PRO A 1 70 ? 6.785 -7.195 -18.269 1.00 96.06 70 PRO A CA 1
ATOM 561 C C . PRO A 1 70 ? 5.946 -5.997 -17.788 1.00 96.06 70 PRO A C 1
ATOM 563 O O . PRO A 1 70 ? 5.830 -5.736 -16.591 1.00 96.06 70 PRO A O 1
ATOM 566 N N . LEU A 1 71 ? 5.289 -5.278 -18.709 1.00 96.44 71 LEU A N 1
ATOM 567 C CA . LEU A 1 71 ? 4.474 -4.096 -18.372 1.00 96.44 71 LEU A CA 1
ATOM 568 C C . LEU A 1 71 ? 3.429 -4.376 -17.280 1.00 96.44 71 LEU A C 1
ATOM 570 O O . LEU A 1 71 ? 3.181 -3.534 -16.417 1.00 96.44 71 LEU A O 1
ATOM 574 N N . ARG A 1 72 ? 2.793 -5.551 -17.313 1.00 97.50 72 ARG A N 1
ATOM 575 C CA . ARG A 1 72 ? 1.806 -5.929 -16.296 1.00 97.50 72 ARG A CA 1
ATOM 576 C C . ARG A 1 72 ? 2.438 -6.012 -14.907 1.00 97.50 72 ARG A C 1
ATOM 578 O O . ARG A 1 72 ? 1.895 -5.440 -13.969 1.00 97.50 72 ARG A O 1
ATOM 585 N N . GLU A 1 73 ? 3.603 -6.635 -14.810 1.00 98.31 73 GLU A N 1
ATOM 586 C CA . GLU A 1 73 ? 4.336 -6.818 -13.557 1.00 98.31 73 GLU A CA 1
ATOM 587 C C . GLU A 1 73 ? 4.932 -5.501 -13.043 1.00 98.31 73 GLU A C 1
ATOM 589 O O . GLU A 1 73 ? 4.910 -5.241 -11.844 1.00 98.31 73 GLU A O 1
ATOM 594 N N . LYS A 1 74 ? 5.343 -4.587 -13.933 1.00 97.12 74 LYS A N 1
ATOM 595 C CA . LYS A 1 74 ? 5.693 -3.210 -13.535 1.00 97.12 74 LYS A CA 1
ATOM 596 C C . LYS A 1 74 ? 4.533 -2.501 -12.832 1.00 97.12 74 LYS A C 1
ATOM 598 O O . LYS A 1 74 ? 4.755 -1.767 -11.874 1.00 97.12 74 LYS A O 1
ATOM 603 N N . LYS A 1 75 ? 3.293 -2.693 -13.297 1.00 97.94 75 LYS A N 1
ATOM 604 C CA . LYS A 1 75 ? 2.098 -2.127 -12.644 1.00 97.94 75 LYS A CA 1
ATOM 605 C C . LYS A 1 75 ? 1.835 -2.813 -11.307 1.00 97.94 75 LYS A C 1
ATOM 607 O O . LYS A 1 75 ? 1.641 -2.114 -10.314 1.00 97.94 75 LYS A O 1
ATOM 612 N N . ASP A 1 76 ? 1.910 -4.144 -11.273 1.00 98.44 76 ASP A N 1
ATOM 613 C CA . ASP A 1 76 ? 1.754 -4.924 -10.042 1.00 98.44 76 ASP A CA 1
ATOM 614 C C . ASP A 1 76 ? 2.754 -4.482 -8.966 1.00 98.44 76 ASP A C 1
ATOM 616 O O . ASP A 1 76 ? 2.360 -4.297 -7.819 1.00 98.44 76 ASP A O 1
ATOM 620 N N . TYR A 1 77 ? 4.007 -4.198 -9.337 1.00 97.75 77 TYR A N 1
ATOM 621 C CA . TYR A 1 77 ? 5.019 -3.679 -8.417 1.00 97.75 77 TYR A CA 1
ATOM 622 C C . TYR A 1 77 ? 4.527 -2.440 -7.650 1.00 97.75 77 TYR A C 1
ATOM 624 O O . TYR A 1 77 ? 4.579 -2.395 -6.422 1.00 97.75 77 TYR A O 1
ATOM 632 N N . TRP A 1 78 ? 3.987 -1.438 -8.349 1.00 97.62 78 TRP A N 1
ATOM 633 C CA . TRP A 1 78 ? 3.492 -0.215 -7.706 1.00 97.62 78 TRP A CA 1
ATOM 634 C C . TRP A 1 78 ? 2.173 -0.417 -6.958 1.00 97.62 78 TRP A C 1
ATOM 636 O O . TRP A 1 78 ? 1.923 0.271 -5.963 1.00 97.62 78 TRP A O 1
ATOM 646 N N . GLN A 1 79 ? 1.329 -1.338 -7.424 1.00 98.12 79 GLN A N 1
ATOM 647 C CA . GLN A 1 79 ? 0.081 -1.680 -6.745 1.00 98.12 79 GLN A CA 1
ATOM 648 C C . GLN A 1 79 ? 0.317 -2.479 -5.453 1.00 98.12 79 GLN A C 1
ATOM 650 O O . GLN A 1 79 ? -0.475 -2.342 -4.529 1.00 98.12 79 GLN A O 1
ATOM 655 N N . ILE A 1 80 ? 1.413 -3.240 -5.357 1.00 98.44 80 ILE A N 1
ATOM 656 C CA . ILE A 1 80 ? 1.796 -4.017 -4.167 1.00 98.44 80 ILE A CA 1
ATOM 657 C C . ILE A 1 80 ? 2.767 -3.213 -3.295 1.00 98.44 80 ILE A C 1
ATOM 659 O O . ILE A 1 80 ? 2.385 -2.690 -2.252 1.00 98.44 80 ILE A O 1
ATOM 663 N N . PHE A 1 81 ? 4.012 -3.041 -3.736 1.00 97.50 81 PHE A N 1
ATOM 664 C CA . PHE A 1 81 ? 5.086 -2.447 -2.933 1.00 97.50 81 PHE A CA 1
ATOM 665 C C . PHE A 1 81 ? 4.925 -0.935 -2.769 1.00 97.50 81 PHE A C 1
ATOM 667 O O . PHE A 1 81 ? 5.177 -0.386 -1.697 1.00 97.50 81 PHE A O 1
ATOM 674 N N . GLY A 1 82 ? 4.404 -0.252 -3.794 1.00 96.75 82 GLY A N 1
ATOM 675 C CA . GLY A 1 82 ? 4.019 1.155 -3.665 1.00 96.75 82 GLY A CA 1
ATOM 676 C C . GLY A 1 82 ? 2.898 1.353 -2.638 1.00 96.75 82 GLY A C 1
ATOM 677 O O . GLY A 1 82 ? 2.985 2.252 -1.801 1.00 96.75 82 GLY A O 1
ATOM 678 N N . ALA A 1 83 ? 1.870 0.498 -2.655 1.00 97.69 83 ALA A N 1
ATOM 679 C CA . ALA A 1 83 ? 0.799 0.529 -1.658 1.00 97.69 83 ALA A CA 1
ATOM 680 C C . ALA A 1 83 ? 1.306 0.185 -0.250 1.00 97.69 83 ALA A C 1
ATOM 682 O O . ALA A 1 83 ? 0.924 0.842 0.717 1.00 97.69 83 ALA A O 1
ATOM 683 N N . GLU A 1 84 ? 2.204 -0.793 -0.132 1.00 97.88 84 GLU A N 1
ATOM 684 C CA . GLU A 1 84 ? 2.816 -1.197 1.132 1.00 97.88 84 GLU A CA 1
ATOM 685 C C . GLU A 1 84 ? 3.695 -0.094 1.739 1.00 97.88 84 GLU A C 1
ATOM 687 O O . GLU A 1 84 ? 3.667 0.113 2.955 1.00 97.88 84 GLU A O 1
ATOM 692 N N . ALA A 1 85 ? 4.393 0.695 0.918 1.00 96.94 85 ALA A N 1
ATOM 693 C CA . ALA A 1 85 ? 5.088 1.891 1.390 1.00 96.94 85 ALA A CA 1
ATOM 694 C C . ALA A 1 85 ? 4.101 2.892 2.022 1.00 96.94 85 ALA A C 1
ATOM 696 O O . ALA A 1 85 ? 4.291 3.312 3.171 1.00 96.94 85 ALA A O 1
ATOM 697 N N . TYR A 1 86 ? 2.988 3.198 1.338 1.00 97.31 86 TYR A N 1
ATOM 698 C CA . TYR A 1 86 ? 1.931 4.056 1.888 1.00 97.31 86 TYR A CA 1
ATOM 699 C C . TYR A 1 86 ? 1.299 3.473 3.157 1.00 97.31 86 TYR A C 1
ATOM 701 O O . TYR A 1 86 ? 1.024 4.223 4.094 1.00 97.31 86 TYR A O 1
ATOM 709 N N . ALA A 1 87 ? 1.110 2.152 3.215 1.00 97.56 87 ALA A N 1
ATOM 710 C CA . ALA A 1 87 ? 0.603 1.433 4.382 1.00 97.56 87 ALA A CA 1
ATOM 711 C C . ALA A 1 87 ? 1.535 1.538 5.603 1.00 97.56 87 ALA A C 1
ATOM 713 O O . ALA A 1 87 ? 1.098 1.322 6.732 1.00 97.56 87 ALA A O 1
ATOM 714 N N . ASN A 1 88 ? 2.803 1.905 5.407 1.00 96.25 88 ASN A N 1
ATOM 715 C CA . ASN A 1 88 ? 3.784 2.117 6.472 1.00 96.25 88 ASN A CA 1
ATOM 716 C C . ASN A 1 88 ? 4.191 3.598 6.626 1.00 96.25 88 ASN A C 1
ATOM 718 O O . ASN A 1 88 ? 5.172 3.915 7.297 1.00 96.25 88 ASN A O 1
ATOM 722 N N . GLY A 1 89 ? 3.423 4.530 6.044 1.00 95.12 89 GLY A N 1
ATOM 723 C CA . GLY A 1 89 ? 3.645 5.972 6.204 1.00 95.12 89 GLY A CA 1
ATOM 724 C C . GLY A 1 89 ? 4.897 6.502 5.492 1.00 95.12 89 GLY A C 1
ATOM 725 O O . GLY A 1 89 ? 5.485 7.496 5.946 1.00 95.12 89 GLY A O 1
ATOM 726 N N . ILE A 1 90 ? 5.301 5.828 4.412 1.00 95.00 90 ILE A N 1
ATOM 727 C CA . ILE A 1 90 ? 6.389 6.196 3.500 1.00 95.00 90 ILE A CA 1
ATOM 728 C C . ILE A 1 90 ? 5.802 6.535 2.127 1.00 95.00 90 ILE A C 1
ATOM 730 O O . ILE A 1 90 ? 4.77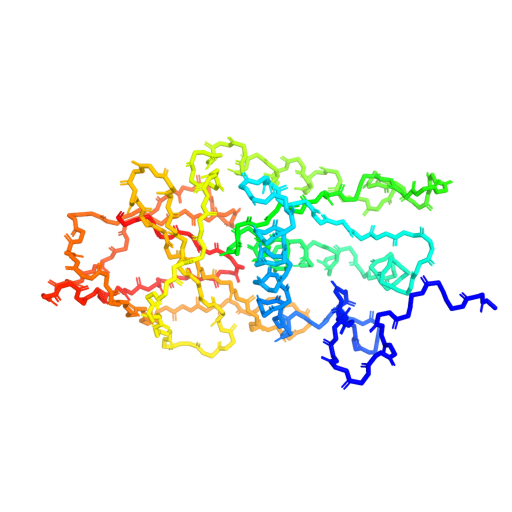8 5.992 1.718 1.00 95.00 90 ILE A O 1
ATOM 734 N N . PHE A 1 91 ? 6.449 7.454 1.415 1.00 94.81 91 PHE A N 1
ATOM 735 C CA . PHE A 1 91 ? 5.991 7.955 0.126 1.00 94.81 91 PHE A CA 1
ATOM 736 C C . PHE A 1 91 ? 6.879 7.419 -1.006 1.00 94.81 91 PHE A C 1
ATOM 738 O O . PHE A 1 91 ? 8.040 7.816 -1.103 1.00 94.81 91 PHE A O 1
ATOM 745 N N . PRO A 1 92 ? 6.376 6.535 -1.879 1.00 93.75 92 PRO A N 1
ATOM 746 C CA . PRO A 1 92 ? 7.116 6.130 -3.066 1.00 93.75 92 PRO A CA 1
ATOM 747 C C . PRO A 1 92 ? 7.173 7.272 -4.090 1.00 93.75 92 PRO A C 1
ATOM 749 O O . PRO A 1 92 ? 6.152 7.884 -4.413 1.00 93.75 92 PRO A O 1
ATOM 752 N N . ALA A 1 93 ? 8.353 7.537 -4.646 1.00 92.06 93 ALA A N 1
ATOM 753 C CA . ALA A 1 93 ? 8.508 8.367 -5.831 1.00 92.06 93 ALA A CA 1
ATOM 754 C C . ALA A 1 93 ? 8.399 7.486 -7.079 1.00 92.06 93 ALA A C 1
ATOM 756 O O . ALA A 1 93 ? 9.192 6.566 -7.284 1.00 92.06 93 ALA A O 1
ATOM 757 N N . PHE A 1 94 ? 7.398 7.763 -7.915 1.00 90.56 94 PHE A N 1
ATOM 758 C CA . PHE A 1 94 ? 7.185 7.001 -9.141 1.00 90.56 94 PHE A CA 1
ATOM 759 C C . PHE A 1 94 ? 8.270 7.308 -10.166 1.00 90.56 94 PHE A C 1
ATOM 761 O O . PHE A 1 94 ? 8.608 8.464 -10.428 1.00 90.56 94 PHE A O 1
ATOM 768 N N . HIS A 1 95 ? 8.798 6.242 -10.752 1.00 86.00 95 HIS A N 1
ATOM 769 C CA . HIS A 1 95 ? 9.877 6.303 -11.718 1.00 86.00 95 HIS A CA 1
ATOM 770 C C . HIS A 1 95 ? 9.391 6.896 -13.050 1.00 86.00 95 HIS A C 1
ATOM 772 O O . HIS A 1 95 ? 8.768 6.197 -13.844 1.00 86.00 95 HIS A O 1
ATOM 778 N N . LEU A 1 96 ? 9.651 8.189 -13.287 1.00 87.00 96 LEU A N 1
ATOM 779 C CA . LEU A 1 96 ? 9.305 8.868 -14.548 1.00 87.00 96 LEU A CA 1
ATOM 780 C C . LEU A 1 96 ? 10.420 8.793 -15.599 1.00 87.00 96 LEU A C 1
ATOM 782 O O . LEU A 1 96 ? 10.140 8.757 -16.795 1.00 87.00 96 LEU A O 1
ATOM 786 N N . LYS A 1 97 ? 11.670 8.805 -15.144 1.00 82.56 97 LYS A N 1
ATOM 787 C CA . LYS A 1 97 ? 12.893 8.634 -15.931 1.00 82.56 97 LYS A CA 1
ATOM 788 C C . LYS A 1 97 ? 13.993 8.143 -14.995 1.00 82.56 97 LYS A C 1
ATOM 790 O O . LYS A 1 97 ? 13.941 8.454 -13.801 1.00 82.56 97 LYS A O 1
ATOM 795 N N . ASP A 1 98 ? 14.974 7.421 -15.518 1.00 71.19 98 ASP A N 1
ATOM 796 C CA . ASP A 1 98 ? 16.202 7.147 -14.773 1.00 71.19 98 ASP A CA 1
ATOM 797 C C . ASP A 1 98 ? 17.181 8.334 -14.854 1.00 71.19 98 ASP A C 1
ATOM 799 O O . ASP A 1 98 ? 16.920 9.368 -15.485 1.00 71.19 98 ASP A O 1
ATOM 803 N N . THR A 1 99 ? 18.308 8.202 -14.159 1.00 66.62 99 THR A N 1
ATOM 804 C CA . THR A 1 99 ? 19.381 9.202 -14.117 1.00 66.62 99 THR A CA 1
ATOM 805 C C . THR A 1 99 ? 20.147 9.325 -15.437 1.00 66.62 99 THR A C 1
ATOM 807 O O . THR A 1 99 ? 20.775 10.361 -15.653 1.00 66.62 99 THR A O 1
ATOM 810 N N . VAL A 1 100 ? 20.053 8.340 -16.341 1.00 69.69 100 VAL A N 1
ATOM 811 C CA . VAL A 1 100 ? 20.661 8.375 -17.688 1.00 69.69 100 VAL A CA 1
ATOM 812 C C . VAL A 1 100 ? 19.679 8.768 -18.801 1.00 69.69 100 VAL A C 1
ATOM 814 O O . VAL A 1 100 ? 20.083 8.966 -19.944 1.00 69.69 100 VAL A O 1
ATOM 817 N N . GLY A 1 101 ? 18.409 8.987 -18.458 1.00 64.62 101 GLY A N 1
ATOM 818 C CA . GLY A 1 101 ? 17.358 9.521 -19.315 1.00 64.62 101 GLY A CA 1
ATOM 819 C C . GLY A 1 101 ? 16.505 8.497 -20.071 1.00 64.62 101 GLY A C 1
ATOM 820 O O . GLY A 1 101 ? 15.599 8.934 -20.782 1.00 64.62 101 GLY A O 1
ATOM 821 N N . SER A 1 102 ? 16.732 7.181 -19.973 1.00 72.50 102 SER A N 1
ATOM 822 C CA . SER A 1 102 ? 15.965 6.168 -20.723 1.00 72.50 102 SER A CA 1
ATOM 823 C C . SER A 1 102 ? 16.069 4.748 -20.142 1.00 72.50 102 SER A C 1
ATOM 825 O O . SER A 1 102 ? 17.171 4.319 -19.822 1.00 72.50 102 SER A O 1
ATOM 827 N N . PRO A 1 103 ? 14.969 3.963 -20.144 1.00 83.75 103 PRO A N 1
ATOM 828 C CA . PRO A 1 103 ? 13.658 4.301 -20.706 1.00 83.75 103 PRO A CA 1
ATOM 829 C C . PRO A 1 103 ? 12.841 5.209 -19.771 1.00 83.75 103 PRO A C 1
ATOM 831 O O . PRO A 1 103 ? 12.887 5.087 -18.548 1.00 83.75 103 PRO A O 1
ATOM 834 N N . THR A 1 104 ? 12.072 6.136 -20.342 1.00 90.44 104 THR A N 1
ATOM 835 C CA . THR A 1 104 ? 11.117 6.957 -19.582 1.00 90.44 104 THR A CA 1
ATOM 836 C C . THR A 1 104 ? 9.849 6.167 -19.251 1.00 90.44 104 THR A C 1
ATOM 838 O O . THR A 1 104 ? 9.535 5.156 -19.878 1.00 90.44 104 THR A O 1
ATOM 841 N N . ALA A 1 105 ? 9.035 6.654 -18.313 1.00 92.38 105 ALA A N 1
ATOM 842 C CA . ALA A 1 105 ? 7.713 6.084 -18.046 1.00 92.38 105 ALA A CA 1
ATOM 843 C C . ALA A 1 105 ? 6.785 6.109 -19.273 1.00 92.38 105 ALA A C 1
ATOM 845 O O . ALA A 1 105 ? 5.874 5.283 -19.355 1.00 92.38 105 ALA A O 1
ATOM 846 N N . THR A 1 106 ? 7.001 7.033 -20.216 1.00 94.31 106 THR A N 1
ATOM 847 C CA . THR A 1 106 ? 6.296 7.049 -21.505 1.00 94.31 106 THR A CA 1
ATOM 848 C C . THR A 1 106 ? 6.727 5.862 -22.358 1.00 94.31 106 THR A C 1
ATOM 850 O O . THR A 1 106 ? 5.865 5.115 -22.814 1.00 94.31 106 THR A O 1
ATOM 853 N N . ASP A 1 107 ? 8.036 5.634 -22.492 1.00 93.88 107 ASP A N 1
ATOM 854 C CA . ASP A 1 107 ? 8.593 4.512 -23.264 1.00 93.88 107 ASP A CA 1
ATOM 855 C C . ASP A 1 107 ? 8.169 3.161 -22.676 1.00 93.88 107 ASP A C 1
ATOM 857 O O . ASP A 1 107 ? 7.901 2.203 -23.397 1.00 93.88 107 ASP A O 1
ATOM 861 N N . LEU A 1 108 ? 8.040 3.103 -21.348 1.00 93.25 108 LEU A N 1
ATOM 862 C CA . LEU A 1 108 ? 7.564 1.930 -20.622 1.00 93.25 108 LEU A CA 1
ATOM 863 C C . LEU A 1 108 ? 6.036 1.754 -20.659 1.00 93.25 108 LEU A C 1
ATOM 865 O O . LEU A 1 108 ? 5.549 0.765 -20.122 1.00 93.25 108 LEU A O 1
ATOM 869 N N . GLY A 1 109 ? 5.254 2.688 -21.213 1.00 96.00 109 GLY A N 1
ATOM 870 C CA . GLY A 1 109 ? 3.784 2.609 -21.208 1.00 96.00 109 GLY A CA 1
ATOM 871 C C . GLY A 1 109 ? 3.146 2.733 -19.812 1.00 96.00 109 GLY A C 1
ATOM 872 O O . GLY A 1 109 ? 2.058 2.207 -19.563 1.00 96.00 109 GLY A O 1
ATOM 873 N N . MET A 1 110 ? 3.825 3.408 -18.880 1.00 96.81 110 MET A N 1
ATOM 874 C CA . MET A 1 110 ? 3.425 3.545 -17.473 1.00 96.81 110 MET A CA 1
ATOM 875 C C . MET A 1 110 ? 2.693 4.858 -17.159 1.00 96.81 110 MET A C 1
ATOM 877 O O . MET A 1 110 ? 2.069 4.962 -16.103 1.00 96.81 110 MET A O 1
ATOM 881 N N . MET A 1 111 ? 2.720 5.855 -18.051 1.00 96.44 111 MET A N 1
ATOM 882 C CA . MET A 1 111 ? 2.175 7.195 -17.773 1.00 96.44 111 MET A CA 1
ATOM 883 C C . MET A 1 111 ? 0.678 7.211 -17.436 1.00 96.44 111 MET A C 1
ATOM 885 O O . MET A 1 111 ? 0.286 7.855 -16.459 1.00 96.44 111 MET A O 1
ATOM 889 N N . ASP A 1 112 ? -0.158 6.482 -18.179 1.00 96.06 112 ASP A N 1
ATOM 890 C CA . ASP A 1 112 ? -1.603 6.404 -17.902 1.00 96.06 112 ASP A CA 1
ATOM 891 C C . ASP A 1 112 ? -1.886 5.746 -16.549 1.00 96.06 112 ASP A C 1
ATOM 893 O O . ASP A 1 112 ? -2.740 6.200 -15.775 1.00 96.06 112 ASP A O 1
ATOM 897 N N . PHE A 1 113 ? -1.117 4.699 -16.236 1.00 96.81 113 PHE A N 1
ATOM 898 C CA . PHE A 1 113 ? -1.183 4.023 -14.949 1.00 96.81 113 PHE A CA 1
ATOM 899 C C . PHE A 1 113 ? -0.789 4.977 -13.818 1.00 96.81 113 PHE A C 1
ATOM 901 O O . PHE A 1 113 ? -1.582 5.174 -12.902 1.00 96.81 113 PHE A O 1
ATOM 908 N N . PHE A 1 114 ? 0.367 5.642 -13.896 1.00 96.44 114 PHE A N 1
ATOM 909 C CA . PHE A 1 114 ? 0.795 6.597 -12.869 1.00 96.44 114 PHE A CA 1
ATOM 910 C C . PHE A 1 114 ? -0.168 7.771 -12.718 1.00 96.44 114 PHE A C 1
ATOM 912 O O . PHE A 1 114 ? -0.440 8.205 -11.598 1.00 96.44 114 PHE A O 1
ATOM 919 N N . THR A 1 115 ? -0.742 8.264 -13.812 1.00 94.38 115 THR A N 1
ATOM 920 C CA . THR A 1 115 ? -1.740 9.340 -13.771 1.00 94.38 115 THR A CA 1
ATOM 921 C C . THR A 1 115 ? -2.986 8.913 -12.998 1.00 94.38 115 THR A C 1
ATOM 923 O O . THR A 1 115 ? -3.469 9.652 -12.138 1.00 94.38 115 THR A O 1
ATOM 926 N N . THR A 1 116 ? -3.487 7.705 -13.260 1.00 92.38 116 THR A N 1
ATOM 927 C CA . THR A 1 116 ? -4.658 7.157 -12.562 1.00 92.38 116 THR A CA 1
ATOM 928 C C . THR A 1 116 ? -4.331 6.840 -11.105 1.00 92.38 116 THR A C 1
ATOM 930 O O . THR A 1 116 ? -5.057 7.244 -10.200 1.00 92.38 116 THR A O 1
ATOM 933 N N . TYR A 1 117 ? -3.198 6.185 -10.862 1.00 94.56 117 TYR A N 1
ATOM 934 C CA . TYR A 1 117 ? -2.795 5.726 -9.540 1.00 94.56 117 TYR A CA 1
ATOM 935 C C . TYR A 1 117 ? -2.466 6.895 -8.598 1.00 94.56 117 TYR A C 1
ATOM 937 O O . TYR A 1 117 ? -2.940 6.933 -7.465 1.00 94.56 117 TYR A O 1
ATOM 945 N N . THR A 1 118 ? -1.752 7.928 -9.071 1.00 94.25 118 THR A N 1
ATOM 946 C CA . THR A 1 118 ? -1.489 9.142 -8.269 1.00 94.25 118 THR A CA 1
ATOM 947 C C . THR A 1 118 ? -2.754 9.925 -7.926 1.00 94.25 118 THR A C 1
ATOM 949 O O . THR A 1 118 ? -2.776 10.606 -6.897 1.00 94.25 118 THR A O 1
ATOM 952 N N . ARG A 1 119 ? -3.807 9.857 -8.753 1.00 95.50 119 ARG A N 1
ATOM 953 C CA . ARG A 1 119 ? -5.068 10.566 -8.499 1.00 95.50 119 ARG A CA 1
ATOM 954 C C . ARG A 1 119 ? -5.694 10.124 -7.178 1.00 95.50 119 ARG A C 1
ATOM 956 O O . ARG A 1 119 ? -6.002 10.988 -6.362 1.00 95.50 119 ARG A O 1
ATOM 963 N N . PHE A 1 120 ? -5.761 8.816 -6.926 1.00 96.06 120 PHE A N 1
ATOM 964 C CA . PHE A 1 120 ? -6.255 8.259 -5.662 1.00 96.06 120 PHE A CA 1
ATOM 965 C C . PHE A 1 120 ? -5.513 8.848 -4.449 1.00 96.06 120 PHE A C 1
ATOM 967 O O . PHE A 1 120 ? -6.127 9.404 -3.536 1.00 96.06 120 PHE A O 1
ATOM 974 N N . TYR A 1 121 ? -4.177 8.810 -4.459 1.00 95.44 121 TYR A N 1
ATOM 975 C CA . TYR A 1 121 ? -3.376 9.328 -3.345 1.00 95.44 121 TYR A CA 1
ATOM 976 C C . TYR A 1 121 ? -3.507 10.849 -3.170 1.00 95.44 121 TYR A C 1
ATOM 978 O O . TYR A 1 121 ? -3.493 11.341 -2.041 1.00 95.44 121 TYR A O 1
ATOM 986 N N . LYS A 1 122 ? -3.684 11.610 -4.258 1.00 95.25 122 LYS A N 1
ATOM 987 C CA . LYS A 1 122 ? -3.920 13.065 -4.205 1.00 95.25 122 LYS A CA 1
ATOM 988 C C . LYS A 1 122 ? -5.294 13.417 -3.630 1.00 95.25 122 LYS A C 1
ATOM 990 O O . LYS A 1 122 ? -5.391 14.326 -2.794 1.00 95.25 122 LYS A O 1
ATOM 995 N N . GLU A 1 123 ? -6.336 12.709 -4.059 1.00 96.19 123 GLU A N 1
ATOM 996 C CA . GLU A 1 123 ? -7.712 12.875 -3.576 1.00 96.19 123 GLU A CA 1
ATOM 997 C C . GLU A 1 123 ? -7.820 12.525 -2.087 1.00 96.19 123 GLU A C 1
ATOM 999 O O . GLU A 1 123 ? -8.446 13.253 -1.316 1.00 96.19 123 GLU A O 1
ATOM 1004 N N . HIS A 1 124 ? -7.106 11.486 -1.651 1.00 96.19 124 HIS A N 1
ATOM 1005 C CA . HIS A 1 124 ? -7.114 11.006 -0.271 1.00 96.19 124 HIS A CA 1
ATOM 1006 C C . HIS A 1 124 ? -5.891 11.432 0.556 1.00 96.19 124 HIS A C 1
ATOM 1008 O O . HIS A 1 124 ? -5.647 10.876 1.624 1.00 96.19 124 HIS A O 1
ATOM 1014 N N . ARG A 1 125 ? -5.142 12.464 0.139 1.00 95.25 125 ARG A N 1
ATOM 1015 C CA . ARG A 1 125 ? -3.894 12.913 0.802 1.00 95.25 125 ARG A CA 1
ATOM 1016 C C . ARG A 1 125 ? -4.015 13.151 2.311 1.00 95.25 125 ARG A C 1
ATOM 1018 O O . ARG A 1 125 ? -3.049 12.986 3.049 1.00 95.25 125 ARG A O 1
ATOM 1025 N N . ALA A 1 126 ? -5.203 13.540 2.779 1.00 94.69 126 ALA A N 1
ATOM 1026 C CA . ALA A 1 126 ? -5.474 13.779 4.194 1.00 94.69 126 ALA A CA 1
ATOM 1027 C C . ALA A 1 126 ? -5.398 12.503 5.052 1.00 94.69 126 ALA A C 1
ATOM 1029 O O . ALA A 1 126 ? -5.165 12.615 6.252 1.00 94.69 126 ALA A O 1
ATOM 1030 N N . VAL A 1 127 ? -5.585 11.326 4.446 1.00 95.25 127 VAL A N 1
ATOM 1031 C CA . VAL A 1 127 ? -5.449 10.013 5.093 1.00 95.25 127 VAL A CA 1
ATOM 1032 C C . VAL A 1 127 ? -3.979 9.641 5.262 1.00 95.25 127 VAL A C 1
ATOM 1034 O O . VAL A 1 127 ? -3.612 9.083 6.285 1.00 95.25 127 VAL A O 1
ATOM 1037 N N . PHE A 1 128 ? -3.128 9.968 4.285 1.00 94.50 128 PHE A N 1
ATOM 1038 C CA . PHE A 1 128 ? -1.735 9.505 4.245 1.00 94.50 128 PHE A CA 1
ATOM 1039 C C . PHE A 1 128 ? -0.734 10.441 4.933 1.00 94.50 128 PHE A C 1
ATOM 1041 O O . PHE A 1 128 ? 0.371 10.014 5.266 1.00 94.50 128 PHE A O 1
ATOM 1048 N N . LYS A 1 129 ? -1.095 11.710 5.150 1.00 91.88 129 LYS A N 1
ATOM 1049 C CA . LYS A 1 129 ? -0.205 12.689 5.783 1.00 91.88 129 LYS A CA 1
ATOM 1050 C C . LYS A 1 129 ? -0.050 12.463 7.292 1.00 91.88 129 LYS A C 1
ATOM 1052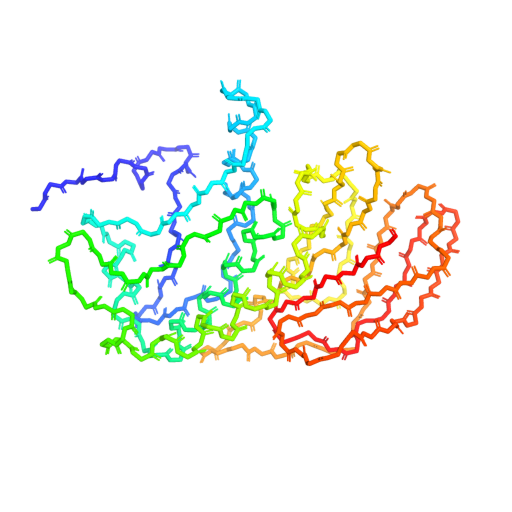 O O . LYS A 1 129 ? -1.012 12.125 7.981 1.00 91.88 129 LYS A O 1
ATOM 1057 N N . ASP A 1 130 ? 1.149 12.760 7.789 1.00 91.12 130 ASP A N 1
ATOM 1058 C CA . ASP A 1 130 ? 1.485 12.869 9.217 1.00 91.12 130 ASP A CA 1
ATOM 1059 C C . A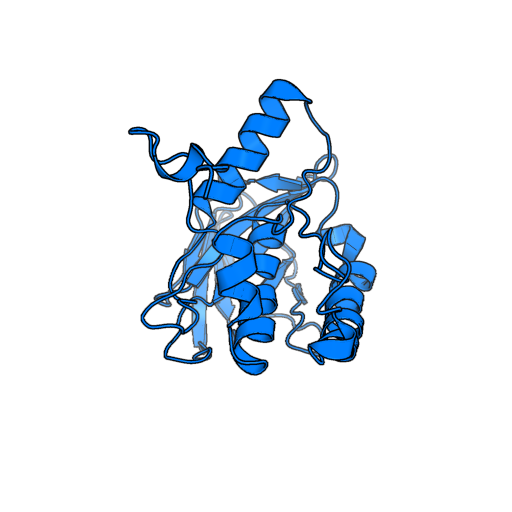SP A 1 130 ? 1.172 11.624 10.061 1.00 91.12 130 ASP A C 1
ATOM 1061 O O . ASP A 1 130 ? 0.794 11.726 11.228 1.00 91.12 130 ASP A O 1
ATOM 1065 N N . ASN A 1 131 ? 1.352 10.438 9.482 1.00 93.81 131 ASN A N 1
ATOM 1066 C CA . ASN A 1 131 ? 1.118 9.173 10.168 1.00 93.81 131 ASN A CA 1
ATOM 1067 C C . ASN A 1 131 ? 2.371 8.623 10.862 1.00 93.81 131 ASN A C 1
ATOM 1069 O O . ASN A 1 131 ? 3.488 8.697 10.336 1.00 93.81 131 ASN A O 1
ATOM 1073 N N . ALA A 1 132 ? 2.145 8.011 12.023 1.00 92.75 132 ALA A N 1
ATOM 1074 C CA . ALA A 1 132 ? 3.053 7.071 12.668 1.00 92.75 132 ALA A CA 1
ATOM 1075 C C . ALA A 1 132 ? 2.507 5.643 12.525 1.00 92.75 132 ALA A C 1
ATOM 1077 O O . ALA A 1 132 ? 1.299 5.451 12.378 1.00 92.75 132 ALA A O 1
ATOM 1078 N N . VAL A 1 133 ? 3.393 4.649 12.578 1.00 92.31 133 VAL A N 1
ATOM 1079 C CA . VAL A 1 133 ? 2.989 3.239 12.621 1.00 92.31 133 VAL A CA 1
ATOM 1080 C C . VAL A 1 133 ? 2.390 2.954 14.000 1.00 92.31 133 VAL A C 1
ATOM 1082 O O . VAL A 1 133 ? 3.007 3.250 15.023 1.00 92.31 133 VAL A O 1
ATOM 1085 N N . GLY A 1 134 ? 1.164 2.440 14.016 1.00 92.12 134 GLY A N 1
ATOM 1086 C CA . GLY A 1 134 ? 0.457 2.016 15.218 1.00 92.12 134 GLY A CA 1
ATOM 1087 C C . GLY A 1 134 ? 1.030 0.722 15.791 1.00 92.12 134 GLY A C 1
ATOM 1088 O O . GLY A 1 134 ? 1.637 -0.079 15.079 1.00 92.12 134 GLY A O 1
ATOM 1089 N N . THR A 1 135 ? 0.837 0.520 17.091 1.00 90.06 135 THR A N 1
ATOM 1090 C CA . THR A 1 135 ? 1.249 -0.700 17.805 1.00 90.06 135 THR A CA 1
ATOM 1091 C C . THR A 1 135 ? 0.118 -1.722 17.916 1.00 90.06 135 THR A C 1
ATOM 1093 O O . THR A 1 135 ? 0.323 -2.825 18.422 1.00 90.06 135 THR A O 1
ATOM 1096 N N . GLU A 1 136 ? -1.079 -1.360 17.456 1.00 91.31 136 GLU A N 1
ATOM 1097 C CA . GLU A 1 136 ? -2.269 -2.191 17.496 1.00 91.31 136 GLU A CA 1
ATOM 1098 C C . GLU A 1 136 ? -2.083 -3.469 16.665 1.00 91.31 136 GLU A C 1
ATOM 1100 O O . GLU A 1 136 ? -1.726 -3.435 15.485 1.00 91.31 136 GLU A O 1
ATOM 1105 N N . ALA A 1 137 ? -2.367 -4.618 17.279 1.00 87.00 137 ALA A N 1
ATOM 1106 C CA . ALA A 1 137 ? -2.347 -5.893 16.580 1.00 87.00 137 ALA A CA 1
ATOM 1107 C C . ALA A 1 137 ? -3.558 -6.002 15.642 1.00 87.00 137 ALA A C 1
ATOM 1109 O O . ALA A 1 137 ? -4.703 -5.840 16.074 1.00 87.00 137 ALA A O 1
ATOM 1110 N N . VAL A 1 138 ? -3.299 -6.340 14.377 1.00 95.81 138 VAL A N 1
ATOM 1111 C CA . VAL A 1 138 ? -4.325 -6.653 13.375 1.00 95.81 138 VAL A CA 1
ATOM 1112 C C . VAL A 1 138 ? -4.174 -8.112 12.970 1.00 95.81 138 VAL A C 1
ATOM 1114 O O . VAL A 1 138 ? -3.093 -8.540 12.573 1.00 95.81 138 VAL A O 1
ATOM 1117 N N . ARG A 1 139 ? -5.257 -8.880 13.076 1.00 97.31 139 ARG A N 1
ATOM 1118 C CA . ARG A 1 139 ? -5.340 -10.255 12.581 1.00 97.31 139 ARG A CA 1
ATOM 1119 C C . ARG A 1 139 ? -6.160 -10.270 11.305 1.00 97.31 139 ARG A C 1
ATOM 1121 O O . ARG A 1 139 ? -7.262 -9.723 11.270 1.00 97.31 139 ARG A O 1
ATOM 1128 N N . VAL A 1 140 ? -5.629 -10.918 10.280 1.00 97.94 140 VAL A N 1
ATOM 1129 C CA . VAL A 1 140 ? -6.297 -11.086 8.991 1.00 97.94 140 VAL A CA 1
ATOM 1130 C C . VAL A 1 140 ? -6.568 -12.569 8.789 1.00 97.94 140 VAL A C 1
ATOM 1132 O O . VAL A 1 140 ? -5.674 -13.391 8.948 1.00 97.94 140 VAL A O 1
ATOM 1135 N N . GLY A 1 141 ? -7.813 -12.915 8.472 1.00 97.81 141 GLY A N 1
ATOM 1136 C CA . GLY A 1 141 ? -8.248 -14.289 8.208 1.00 97.81 141 GLY A CA 1
ATOM 1137 C C . GLY A 1 141 ? -7.986 -14.754 6.774 1.00 97.81 141 GLY A C 1
ATOM 1138 O O . GLY A 1 141 ? -8.762 -15.553 6.265 1.00 97.81 141 GLY A O 1
ATOM 1139 N N . ALA A 1 142 ? -6.970 -14.200 6.112 1.00 97.38 142 ALA A N 1
ATOM 1140 C CA . ALA A 1 142 ? -6.545 -14.553 4.764 1.00 97.38 142 ALA A CA 1
ATOM 1141 C C . ALA A 1 142 ? -5.015 -14.587 4.718 1.00 97.38 142 ALA A C 1
ATOM 1143 O O . ALA A 1 142 ? -4.359 -13.667 5.216 1.00 97.38 142 ALA A O 1
ATOM 1144 N N . ASP A 1 143 ? -4.470 -15.640 4.117 1.00 95.56 143 ASP A N 1
ATOM 1145 C CA . ASP A 1 143 ? -3.033 -15.783 3.917 1.00 95.56 143 ASP A CA 1
ATOM 1146 C C . ASP A 1 143 ? -2.529 -14.800 2.859 1.00 95.56 143 ASP A C 1
ATOM 1148 O O . ASP A 1 143 ? -3.265 -14.368 1.970 1.00 95.56 143 ASP A O 1
ATOM 1152 N N . GLY A 1 144 ? -1.251 -14.432 2.961 1.00 95.69 144 GLY A N 1
ATOM 1153 C CA . GLY A 1 144 ? -0.635 -13.515 2.005 1.00 95.69 144 GLY A CA 1
ATOM 1154 C C . GLY A 1 144 ? -1.232 -12.106 2.034 1.00 95.69 144 GLY A C 1
ATOM 1155 O O . GLY A 1 144 ? -1.114 -11.393 1.050 1.00 95.69 144 GLY A O 1
ATOM 1156 N N . VAL A 1 145 ? -1.867 -11.675 3.128 1.00 98.38 145 VAL A N 1
ATOM 1157 C CA . VAL A 1 145 ? -2.315 -10.285 3.304 1.00 98.38 145 VAL A CA 1
ATOM 1158 C C . VAL A 1 145 ? -1.508 -9.634 4.420 1.00 98.38 145 VAL A C 1
ATOM 1160 O O . VAL A 1 145 ? -1.579 -10.055 5.576 1.00 98.38 145 VAL A O 1
ATOM 1163 N N . SER A 1 146 ? -0.753 -8.585 4.091 1.00 97.12 146 SER A N 1
ATOM 1164 C CA . SER A 1 146 ? -0.063 -7.782 5.098 1.00 97.12 146 SER A CA 1
ATOM 1165 C C . SER A 1 146 ? -1.012 -6.724 5.659 1.00 97.12 146 SER A C 1
ATOM 1167 O O . SER A 1 146 ? -1.857 -6.174 4.947 1.00 97.12 146 SER A O 1
ATOM 1169 N N . ALA A 1 147 ? -0.899 -6.457 6.962 1.00 97.56 147 ALA A N 1
ATOM 1170 C CA . ALA A 1 147 ? -1.715 -5.464 7.644 1.00 97.56 147 ALA A CA 1
ATOM 1171 C C . ALA A 1 147 ? -0.865 -4.498 8.469 1.00 97.56 147 ALA A C 1
ATOM 1173 O O . ALA A 1 147 ? 0.113 -4.887 9.115 1.00 97.56 147 ALA A O 1
ATOM 1174 N N . SER A 1 148 ? -1.256 -3.230 8.472 1.00 96.44 148 SER A N 1
ATOM 1175 C CA . SER A 1 148 ? -0.672 -2.200 9.328 1.00 96.44 148 SER A CA 1
ATOM 1176 C C . SER A 1 148 ? -1.743 -1.242 9.828 1.00 96.44 148 SER A C 1
ATOM 1178 O O . SER A 1 148 ? -2.742 -0.985 9.156 1.00 96.44 148 SER A O 1
ATOM 1180 N N . VAL A 1 149 ? -1.528 -0.703 11.024 1.00 97.12 149 VAL A N 1
ATOM 1181 C CA . VAL A 1 149 ? -2.300 0.431 11.530 1.00 97.12 149 VAL A CA 1
ATOM 1182 C C . VAL A 1 149 ? -1.442 1.668 11.392 1.00 97.12 149 VAL A C 1
ATOM 1184 O O . VAL A 1 149 ? -0.273 1.659 11.772 1.00 97.12 149 VAL A O 1
ATOM 1187 N N . LEU A 1 150 ? -2.021 2.732 10.855 1.00 96.88 150 LEU A N 1
ATOM 1188 C CA . LEU A 1 150 ? -1.439 4.060 10.904 1.00 96.88 150 LEU A CA 1
ATOM 1189 C C . LEU A 1 150 ? -2.251 4.931 11.854 1.00 96.88 150 LEU A C 1
ATOM 1191 O O . LEU A 1 150 ? -3.482 4.886 11.857 1.00 96.88 150 LEU A O 1
ATOM 1195 N N . VAL A 1 151 ? -1.546 5.724 12.657 1.00 95.88 151 VAL A N 1
ATOM 1196 C CA . VAL A 1 151 ? -2.130 6.694 13.582 1.00 95.88 151 VAL A CA 1
ATOM 1197 C C . VAL A 1 151 ? -1.707 8.087 13.145 1.00 95.88 151 VAL A C 1
ATOM 1199 O O . VAL A 1 151 ? -0.520 8.427 13.145 1.00 95.88 151 VAL A O 1
ATOM 1202 N N . GLN A 1 152 ? -2.687 8.911 12.792 1.00 94.81 152 GLN A N 1
ATOM 1203 C CA . GLN A 1 152 ? -2.448 10.281 12.375 1.00 94.81 152 GLN A CA 1
ATOM 1204 C C . GLN A 1 152 ? -2.077 11.145 13.578 1.00 94.81 152 GLN A C 1
ATOM 1206 O O . GLN A 1 152 ? -2.829 11.276 14.552 1.00 94.81 152 GLN A O 1
ATOM 1211 N N . ARG A 1 153 ? -0.916 11.793 13.496 1.00 91.00 153 ARG A N 1
ATOM 1212 C CA . ARG A 1 153 ? -0.422 12.684 14.541 1.00 91.00 153 ARG A CA 1
ATOM 1213 C C . ARG A 1 153 ? -1.352 13.882 14.722 1.00 91.00 153 ARG A C 1
ATOM 1215 O O . ARG A 1 153 ? -1.892 14.434 13.767 1.00 91.00 153 ARG A O 1
ATOM 1222 N N . GLY A 1 154 ? -1.537 14.287 15.975 1.00 90.62 154 GLY A N 1
ATOM 1223 C CA . GLY A 1 154 ? -2.360 15.436 16.358 1.00 90.62 154 GLY A CA 1
ATOM 1224 C C . GLY A 1 154 ? -3.865 15.157 16.395 1.00 90.62 154 GLY A C 1
ATOM 1225 O O . GLY A 1 154 ? -4.561 15.788 17.181 1.00 90.62 154 GLY A O 1
ATOM 1226 N N . THR A 1 155 ? -4.373 14.198 15.611 1.00 92.06 155 THR A N 1
ATOM 1227 C CA . THR A 1 155 ? -5.800 13.823 15.627 1.00 92.06 155 THR A CA 1
ATOM 1228 C C . THR A 1 155 ? -6.065 12.485 16.310 1.00 92.06 155 THR A C 1
ATOM 1230 O O . THR A 1 155 ? -7.177 12.263 16.783 1.00 92.06 155 THR A O 1
ATOM 1233 N N . GLY A 1 156 ? -5.079 11.581 16.334 1.00 91.88 156 GLY A N 1
ATOM 1234 C CA . GLY A 1 156 ? -5.247 10.209 16.818 1.00 91.88 156 GLY A CA 1
ATOM 1235 C C . GLY A 1 156 ? -6.160 9.354 15.934 1.00 91.88 156 GLY A C 1
ATOM 1236 O O . GLY A 1 156 ? -6.525 8.249 16.334 1.00 91.88 156 GLY A O 1
ATOM 1237 N N . ARG A 1 157 ? -6.553 9.851 14.749 1.00 93.94 157 ARG A N 1
ATOM 1238 C CA . ARG A 1 157 ? -7.344 9.078 13.783 1.00 93.94 157 ARG A CA 1
ATOM 1239 C C . ARG A 1 157 ? -6.539 7.881 13.316 1.00 93.94 157 ARG A C 1
ATOM 1241 O O . ARG A 1 157 ? -5.337 8.004 13.090 1.00 93.94 157 ARG A O 1
ATOM 1248 N N . ARG A 1 158 ? -7.215 6.749 13.151 1.00 95.75 158 ARG A N 1
ATOM 1249 C CA . ARG A 1 158 ? -6.577 5.498 12.762 1.00 95.75 158 ARG A CA 1
ATOM 1250 C C . ARG A 1 158 ? -7.031 5.071 11.380 1.00 95.75 158 ARG A C 1
ATOM 1252 O O . ARG A 1 158 ? -8.172 5.309 10.983 1.00 95.75 158 ARG A O 1
ATOM 1259 N N . SER A 1 159 ? -6.143 4.394 10.676 1.00 97.88 159 SER A N 1
ATOM 1260 C CA . SER A 1 159 ? -6.483 3.642 9.479 1.00 97.88 159 SER A CA 1
ATOM 1261 C C . SER A 1 159 ? -5.826 2.273 9.519 1.00 97.88 159 SER A C 1
ATOM 1263 O O . SER A 1 159 ? -4.664 2.147 9.897 1.00 97.88 159 SER A O 1
ATOM 1265 N N . ILE A 1 160 ? -6.578 1.244 9.138 1.00 98.38 160 ILE A N 1
ATOM 1266 C CA . ILE A 1 160 ? -6.057 -0.106 8.919 1.00 98.38 160 ILE A CA 1
ATOM 1267 C C . ILE A 1 160 ? -5.793 -0.246 7.425 1.00 98.38 160 ILE A C 1
ATOM 1269 O O . ILE A 1 160 ? -6.670 0.010 6.604 1.00 98.38 160 ILE A O 1
ATOM 1273 N N . HIS A 1 161 ? -4.588 -0.652 7.075 1.00 98.56 161 HIS A N 1
ATOM 1274 C CA . HIS A 1 161 ? -4.130 -0.825 5.709 1.00 98.56 161 HIS A CA 1
ATOM 1275 C C . HIS A 1 161 ? -3.940 -2.313 5.448 1.00 98.56 161 HIS A C 1
ATOM 1277 O O . HIS A 1 161 ? -3.347 -2.997 6.278 1.00 98.56 161 HIS A O 1
ATOM 1283 N N . LEU A 1 162 ? -4.460 -2.804 4.325 1.00 98.75 162 LEU A N 1
ATOM 1284 C CA . LEU A 1 162 ? -4.387 -4.208 3.923 1.00 98.75 162 LEU A CA 1
ATOM 1285 C C . LEU A 1 162 ? -3.780 -4.290 2.529 1.00 98.75 162 LEU A C 1
ATOM 1287 O O . LEU A 1 162 ? -4.380 -3.748 1.601 1.00 98.75 162 LEU A O 1
ATOM 1291 N N . VAL A 1 163 ? -2.644 -4.967 2.376 1.00 98.81 163 VAL A N 1
ATOM 1292 C CA . VAL A 1 163 ? -1.988 -5.177 1.077 1.00 98.81 163 VAL A CA 1
ATOM 1293 C C . VAL A 1 163 ? -1.994 -6.661 0.744 1.00 98.81 163 VAL A C 1
ATOM 1295 O O . VAL A 1 163 ? -1.619 -7.495 1.569 1.00 98.81 163 VAL A O 1
ATOM 1298 N N . ASN A 1 164 ? -2.449 -6.994 -0.458 1.00 98.75 164 ASN A N 1
ATOM 1299 C CA . ASN A 1 164 ? -2.485 -8.359 -0.954 1.00 98.75 164 ASN A CA 1
ATOM 1300 C C . ASN A 1 164 ? -1.142 -8.731 -1.591 1.00 98.75 164 ASN A C 1
ATOM 1302 O O . ASN A 1 164 ? -0.722 -8.142 -2.583 1.00 98.75 164 ASN A O 1
ATOM 1306 N N . HIS A 1 165 ? -0.514 -9.743 -1.016 1.00 98.62 165 HIS A N 1
ATOM 1307 C CA . HIS A 1 165 ? 0.683 -10.419 -1.495 1.00 98.62 165 HIS A CA 1
ATOM 1308 C C . HIS A 1 165 ? 0.367 -11.844 -1.977 1.00 98.62 165 HIS A C 1
ATOM 1310 O O . HIS A 1 165 ? 1.276 -12.619 -2.253 1.00 98.62 165 HIS A O 1
ATOM 1316 N N . ASN A 1 166 ? -0.905 -12.238 -2.107 1.00 98.19 166 ASN A N 1
ATOM 1317 C CA . ASN A 1 166 ? -1.235 -13.499 -2.761 1.00 98.19 166 ASN A CA 1
ATOM 1318 C C . ASN A 1 166 ? -0.983 -13.367 -4.271 1.00 98.19 166 ASN A C 1
ATOM 1320 O O . ASN A 1 166 ? -1.823 -12.861 -5.018 1.00 98.19 166 ASN A O 1
ATOM 1324 N N . TYR A 1 167 ? 0.213 -13.768 -4.698 1.00 97.75 167 TYR A N 1
ATOM 1325 C CA . TYR A 1 167 ? 0.741 -13.507 -6.030 1.00 97.75 167 TYR A CA 1
ATOM 1326 C C . TYR A 1 167 ? 1.212 -14.801 -6.695 1.00 97.75 167 TYR A C 1
ATOM 1328 O O . TYR A 1 167 ? 2.106 -15.479 -6.192 1.00 97.75 167 TYR A O 1
ATOM 1336 N N . ALA A 1 168 ? 0.633 -15.117 -7.850 1.00 94.94 168 ALA A N 1
ATOM 1337 C CA . ALA A 1 168 ? 0.961 -16.287 -8.659 1.00 94.94 168 ALA A CA 1
ATOM 1338 C C . ALA A 1 168 ? 1.060 -15.862 -10.132 1.00 94.94 168 ALA A C 1
ATOM 1340 O O . ALA A 1 168 ? 0.114 -16.034 -10.897 1.00 94.94 168 ALA A O 1
ATOM 1341 N N . GLN A 1 169 ? 2.190 -15.237 -10.497 1.00 90.31 169 GLN A N 1
ATOM 1342 C CA . GLN A 1 169 ? 2.401 -14.567 -11.800 1.00 90.31 169 GLN A CA 1
ATOM 1343 C C . GLN A 1 169 ? 1.357 -13.474 -12.101 1.00 90.31 169 GLN A C 1
ATOM 1345 O O . GLN A 1 169 ? 0.982 -13.207 -13.243 1.00 90.31 169 GLN A O 1
ATOM 1350 N N . GLY A 1 170 ? 0.857 -12.857 -11.038 1.00 96.31 170 GLY A N 1
ATOM 1351 C CA . GLY A 1 170 ? -0.251 -11.920 -11.055 1.00 96.31 170 GLY A CA 1
ATOM 1352 C C . GLY A 1 170 ? -0.978 -11.964 -9.722 1.00 96.31 170 GLY A C 1
ATOM 1353 O O . GLY A 1 170 ? -0.910 -12.953 -8.986 1.00 96.31 170 GLY A O 1
ATOM 1354 N N . ILE A 1 171 ? -1.665 -10.876 -9.392 1.00 97.81 171 ILE A N 1
ATOM 1355 C CA . ILE A 1 171 ? -2.421 -10.807 -8.146 1.00 97.81 171 ILE A CA 1
ATOM 1356 C C . ILE A 1 171 ? -3.581 -11.809 -8.157 1.00 97.81 171 ILE A C 1
ATOM 1358 O O . ILE A 1 171 ? -4.324 -11.908 -9.138 1.00 97.81 171 ILE A O 1
ATOM 1362 N N . VAL A 1 172 ? -3.767 -12.519 -7.048 1.00 98.12 172 VAL A N 1
ATOM 1363 C CA . VAL A 1 172 ? -4.917 -13.392 -6.807 1.00 98.12 172 VAL A CA 1
ATOM 1364 C C . VAL A 1 172 ? -5.828 -12.700 -5.790 1.00 98.12 172 VAL A C 1
ATOM 1366 O O . VAL A 1 172 ? -5.483 -12.635 -4.605 1.00 98.12 172 VAL A O 1
ATOM 1369 N N . PRO A 1 173 ? -6.990 -12.158 -6.211 1.00 97.75 173 PRO A N 1
ATOM 1370 C CA . PRO A 1 173 ? -7.885 -11.447 -5.306 1.00 97.75 173 PRO A CA 1
ATOM 1371 C C . PRO A 1 173 ? -8.322 -12.306 -4.116 1.00 97.75 173 PRO A C 1
ATOM 1373 O O . PRO A 1 173 ? -8.618 -13.493 -4.261 1.00 97.75 173 PRO A O 1
ATOM 1376 N N . GLN A 1 174 ? -8.401 -11.690 -2.941 1.00 98.12 174 GLN A N 1
ATOM 1377 C CA . GLN A 1 174 ? -8.938 -12.298 -1.721 1.00 98.12 174 GLN A CA 1
ATOM 1378 C C . GLN A 1 174 ? -10.354 -11.778 -1.465 1.00 98.12 174 GLN A C 1
ATOM 1380 O O . GLN A 1 174 ? -10.655 -10.626 -1.775 1.00 98.12 174 GLN A O 1
ATOM 1385 N N . SER A 1 175 ? -11.246 -12.598 -0.906 1.00 97.19 175 SER A N 1
ATOM 1386 C CA . SER A 1 175 ? -12.644 -12.208 -0.664 1.00 97.19 175 SER A CA 1
ATOM 1387 C C . SER A 1 175 ? -13.236 -12.890 0.564 1.00 97.19 175 SER A C 1
ATOM 1389 O O . SER A 1 175 ? -12.771 -13.953 0.968 1.00 97.19 175 SER A O 1
ATOM 1391 N N . GLY A 1 176 ? -14.247 -12.258 1.165 1.00 96.81 176 GLY A N 1
ATOM 1392 C CA . GLY A 1 176 ? -15.027 -12.826 2.269 1.00 96.81 176 GLY A CA 1
ATOM 1393 C C . GLY A 1 176 ? -14.235 -13.130 3.546 1.00 96.81 176 GLY A C 1
ATOM 1394 O O . GLY A 1 176 ? -14.666 -13.967 4.337 1.00 96.81 176 GLY A O 1
ATOM 1395 N N . PHE A 1 177 ? -13.088 -12.482 3.762 1.00 98.12 177 PHE A N 1
ATOM 1396 C CA . PHE A 1 177 ? -12.234 -12.752 4.920 1.00 98.12 177 PHE A CA 1
ATOM 1397 C C . PHE A 1 177 ? -12.471 -11.757 6.057 1.00 98.12 177 PHE A C 1
ATOM 1399 O O . PHE A 1 177 ? -12.922 -10.626 5.862 1.00 98.12 177 PHE A O 1
ATOM 1406 N N . THR A 1 178 ? -12.158 -12.186 7.278 1.00 98.25 178 THR A N 1
ATOM 1407 C CA . THR A 1 178 ? -12.308 -11.361 8.482 1.00 98.25 178 THR A CA 1
ATOM 1408 C C . THR A 1 178 ? -11.042 -10.548 8.752 1.00 98.25 178 THR A C 1
ATOM 1410 O O . THR A 1 178 ? -9.933 -11.059 8.608 1.00 98.25 178 THR A O 1
ATOM 1413 N N . VAL A 1 179 ? -11.207 -9.311 9.225 1.00 98.44 179 VAL A N 1
ATOM 1414 C CA . VAL A 1 179 ? -10.139 -8.516 9.846 1.00 98.44 179 VAL A CA 1
ATOM 1415 C C . VAL A 1 179 ? -10.538 -8.163 11.272 1.00 98.44 179 VAL A C 1
ATOM 1417 O O . VAL A 1 179 ? -11.635 -7.651 11.509 1.00 98.44 179 VAL A O 1
ATOM 1420 N N . GLU A 1 180 ? -9.640 -8.430 12.217 1.00 98.19 180 GLU A N 1
ATOM 1421 C CA . GLU A 1 180 ? -9.810 -8.120 13.636 1.00 98.19 180 GLU A CA 1
ATOM 1422 C C . GLU A 1 180 ? -8.697 -7.185 14.111 1.00 98.19 180 GLU A C 1
ATOM 1424 O O . GLU A 1 180 ? -7.529 -7.413 13.805 1.00 98.19 180 GLU A O 1
ATOM 1429 N N . ALA A 1 181 ? -9.040 -6.147 14.870 1.00 97.12 181 ALA A N 1
ATOM 1430 C CA . ALA A 1 181 ? -8.072 -5.186 15.396 1.00 97.12 181 ALA A CA 1
ATOM 1431 C C . ALA A 1 181 ? -8.440 -4.751 16.817 1.00 97.12 181 ALA A C 1
ATOM 1433 O O . ALA A 1 181 ? -9.619 -4.561 17.125 1.00 97.12 181 ALA A O 1
ATOM 1434 N N . ASP A 1 182 ? -7.438 -4.570 17.677 1.00 94.81 182 ASP A N 1
ATOM 1435 C CA . ASP A 1 182 ? -7.629 -3.987 19.009 1.00 94.81 182 ASP A CA 1
ATOM 1436 C C . ASP A 1 182 ? -7.342 -2.484 18.966 1.00 94.81 182 ASP A C 1
ATOM 1438 O O . ASP A 1 182 ? -6.192 -2.064 18.880 1.00 94.81 182 ASP A O 1
ATOM 1442 N N . LEU A 1 183 ? -8.400 -1.673 18.966 1.00 91.06 183 LEU A N 1
ATOM 1443 C CA . LEU A 1 183 ? -8.318 -0.225 18.754 1.00 91.06 183 LEU A CA 1
ATOM 1444 C C . LEU A 1 183 ? -8.454 0.585 20.047 1.00 91.06 183 LEU A C 1
ATOM 1446 O O . LEU A 1 183 ? -8.358 1.815 20.021 1.00 91.06 183 LEU A O 1
ATOM 1450 N N . GLY A 1 184 ? -8.760 -0.071 21.170 1.00 89.69 184 GLY A N 1
ATOM 1451 C CA . GLY A 1 184 ? -9.052 0.572 22.456 1.00 89.69 184 GLY A CA 1
ATOM 1452 C C . GLY A 1 184 ? -10.382 1.342 22.523 1.00 89.69 184 GLY A C 1
ATOM 1453 O O . GLY A 1 184 ? -10.884 1.603 23.614 1.00 89.69 184 GLY A O 1
ATOM 1454 N N . SER A 1 185 ? -11.008 1.675 21.391 1.00 91.94 185 SER A N 1
ATOM 1455 C CA . SER A 1 185 ? -12.349 2.264 21.329 1.00 91.94 185 SER A CA 1
ATOM 1456 C C . SER A 1 185 ? -13.103 1.814 20.079 1.00 91.94 185 SER A C 1
ATOM 1458 O O . SER A 1 185 ? -12.508 1.446 19.068 1.00 91.94 185 SER A O 1
ATOM 1460 N N . CYS A 1 186 ? -14.436 1.798 20.161 1.00 94.75 186 CYS A N 1
ATOM 1461 C CA . CYS A 1 186 ? -15.259 1.339 19.050 1.00 94.75 186 CYS A CA 1
ATOM 1462 C C . CYS A 1 186 ? -15.589 2.473 18.074 1.00 94.75 186 CYS A C 1
ATOM 1464 O O . CYS A 1 186 ? -16.169 3.481 18.497 1.00 94.75 186 CYS A O 1
ATOM 1466 N N . PRO A 1 187 ? -15.286 2.304 16.773 1.00 95.00 187 PRO A N 1
ATOM 1467 C CA . PRO A 1 187 ? -15.667 3.276 15.763 1.00 95.00 187 PRO A CA 1
ATOM 1468 C C . PRO A 1 187 ? -17.186 3.301 15.596 1.00 95.00 187 PRO A C 1
ATOM 1470 O O . PRO A 1 187 ? -17.870 2.287 15.735 1.00 95.00 187 PRO A O 1
ATOM 1473 N N . ARG A 1 188 ? -17.723 4.478 15.260 1.00 94.62 188 ARG A N 1
ATOM 1474 C CA . ARG A 1 188 ? -19.155 4.636 14.941 1.00 94.62 188 ARG A CA 1
ATOM 1475 C C . ARG A 1 188 ? -19.482 4.246 13.503 1.00 94.62 188 ARG A C 1
ATOM 1477 O O . ARG A 1 188 ? -20.623 3.923 13.200 1.00 94.62 188 ARG A O 1
ATOM 1484 N N . ARG A 1 189 ? -18.494 4.334 12.613 1.00 96.12 189 ARG A N 1
ATOM 1485 C CA . ARG A 1 189 ? -18.604 4.011 11.191 1.00 96.12 189 ARG A CA 1
ATOM 1486 C C . ARG A 1 189 ? -17.243 3.593 10.667 1.00 96.12 189 ARG A C 1
ATOM 1488 O O . ARG A 1 189 ? -16.238 4.094 11.157 1.00 96.12 189 ARG A O 1
ATOM 1495 N N . LEU A 1 190 ? -17.246 2.767 9.631 1.00 97.56 190 LEU A N 1
ATOM 1496 C CA . LEU A 1 190 ? -16.061 2.474 8.839 1.00 97.56 190 LEU A CA 1
ATOM 1497 C C . LEU A 1 190 ? -16.253 2.971 7.409 1.00 97.56 190 LEU A C 1
ATOM 1499 O O . LEU A 1 190 ? -17.345 2.878 6.835 1.00 97.56 190 LEU A O 1
ATOM 1503 N N . THR A 1 191 ? -15.165 3.458 6.824 1.00 98.06 191 THR A N 1
ATOM 1504 C CA . THR A 1 191 ? -15.078 3.745 5.391 1.00 98.06 191 THR A CA 1
ATOM 1505 C C . THR A 1 191 ? -13.877 3.005 4.832 1.00 98.06 191 THR A C 1
ATOM 1507 O O . THR A 1 191 ? -12.771 3.181 5.326 1.00 98.06 191 THR A O 1
ATOM 1510 N N . MET A 1 192 ? -14.083 2.200 3.797 1.00 98.38 192 MET A N 1
ATOM 1511 C CA . MET A 1 192 ? -13.025 1.497 3.084 1.00 98.38 192 MET A CA 1
ATOM 1512 C C . MET A 1 192 ? -12.772 2.175 1.736 1.00 98.38 192 MET A C 1
ATOM 1514 O O . MET A 1 192 ? -13.688 2.334 0.926 1.00 98.38 192 MET A O 1
ATOM 1518 N N . LEU A 1 193 ? -11.524 2.578 1.522 1.00 98.12 193 LEU A N 1
ATOM 1519 C CA . LEU A 1 193 ? -10.993 3.183 0.305 1.00 98.12 193 LEU A CA 1
ATOM 1520 C C . LEU A 1 193 ? -10.044 2.197 -0.379 1.00 98.12 193 LEU A C 1
ATOM 1522 O O . LEU A 1 193 ? -9.399 1.400 0.296 1.00 98.12 193 LEU A O 1
ATOM 1526 N N . SER A 1 194 ? -9.925 2.271 -1.700 1.00 97.81 194 SER A N 1
ATOM 1527 C CA . SER A 1 194 ? -8.984 1.452 -2.466 1.00 97.81 194 SER A CA 1
ATOM 1528 C C . SER A 1 194 ? -8.645 2.146 -3.786 1.00 97.81 194 SER A C 1
ATOM 1530 O O . SER A 1 194 ? -9.567 2.673 -4.412 1.00 97.81 194 SER A O 1
ATOM 1532 N N . PRO A 1 195 ? -7.377 2.138 -4.241 1.00 96.81 195 PRO A N 1
ATOM 1533 C CA . PRO A 1 195 ? -7.039 2.566 -5.598 1.00 96.81 195 PRO A CA 1
ATOM 1534 C C . PRO A 1 195 ? -7.590 1.608 -6.666 1.00 96.81 195 PRO A C 1
ATOM 1536 O O . PRO A 1 195 ? -7.681 1.985 -7.831 1.00 96.81 195 PRO A O 1
ATOM 1539 N N . ASP A 1 196 ? -7.994 0.397 -6.275 1.00 95.69 196 ASP A N 1
ATOM 1540 C CA . ASP A 1 196 ? -8.531 -0.631 -7.169 1.00 95.69 196 ASP A CA 1
ATOM 1541 C C . ASP A 1 196 ? -10.034 -0.434 -7.440 1.00 95.69 196 ASP A C 1
ATOM 1543 O O . ASP A 1 196 ? -10.651 -1.196 -8.187 1.00 95.69 196 ASP A O 1
ATOM 1547 N N . ARG A 1 197 ? -10.659 0.582 -6.822 1.00 90.75 197 ARG A N 1
ATOM 1548 C CA . ARG A 1 197 ? -12.095 0.862 -6.934 1.00 90.75 197 ARG A CA 1
ATOM 1549 C C . ARG A 1 197 ? -12.377 2.342 -7.103 1.00 90.75 197 ARG A C 1
ATOM 1551 O O . ARG A 1 197 ? -11.735 3.203 -6.520 1.00 90.75 197 ARG A O 1
ATOM 1558 N N . THR A 1 198 ? -13.448 2.638 -7.827 1.00 87.50 198 THR A N 1
ATOM 1559 C CA . THR A 1 198 ? -13.892 4.015 -8.073 1.00 87.50 198 THR A CA 1
ATOM 1560 C C . THR A 1 198 ? -14.669 4.632 -6.912 1.00 87.50 198 THR A C 1
ATOM 1562 O O . THR A 1 198 ? -14.901 5.838 -6.912 1.00 87.50 198 THR A O 1
ATOM 1565 N N . ARG A 1 199 ? -15.160 3.831 -5.956 1.00 91.81 199 ARG A N 1
ATOM 1566 C CA . ARG A 1 199 ? -16.014 4.306 -4.858 1.00 91.81 199 ARG A CA 1
ATOM 1567 C C . ARG A 1 199 ? -15.613 3.688 -3.529 1.00 91.81 199 ARG A C 1
ATOM 1569 O O . ARG A 1 199 ? -15.294 2.503 -3.452 1.00 91.81 199 ARG A O 1
ATOM 1576 N N . ALA A 1 200 ? -15.711 4.506 -2.486 1.00 95.81 200 ALA A N 1
ATOM 1577 C CA . ALA A 1 200 ? -15.615 4.053 -1.111 1.00 95.81 200 ALA A CA 1
ATOM 1578 C C . ALA A 1 200 ? -16.771 3.104 -0.765 1.00 95.81 200 ALA A C 1
ATOM 1580 O O . ALA A 1 200 ? -17.876 3.230 -1.297 1.00 95.81 200 ALA A O 1
ATOM 1581 N N . THR A 1 201 ? -16.524 2.192 0.169 1.00 95.75 201 THR A N 1
ATOM 1582 C CA . THR A 1 201 ? -17.539 1.276 0.705 1.00 95.75 201 THR A CA 1
ATOM 1583 C C . THR A 1 201 ? -17.597 1.373 2.226 1.00 95.75 201 THR A C 1
ATOM 1585 O O . THR A 1 201 ? -16.689 1.912 2.862 1.00 95.75 201 THR A O 1
ATOM 1588 N N . SER A 1 202 ? -18.676 0.875 2.823 1.00 95.94 202 SER A N 1
ATOM 1589 C CA . SER A 1 202 ? -18.832 0.796 4.276 1.00 95.94 202 SER A CA 1
ATOM 1590 C C . SER A 1 202 ? -18.972 -0.671 4.667 1.00 95.94 202 SER A C 1
ATOM 1592 O O . SER A 1 202 ? -20.070 -1.211 4.540 1.00 95.94 202 SER A O 1
ATOM 1594 N N . PRO A 1 203 ? -17.878 -1.334 5.087 1.00 94.88 203 PRO A N 1
ATOM 1595 C CA . PRO A 1 203 ? -17.936 -2.743 5.449 1.00 94.88 203 PRO A CA 1
ATOM 1596 C C . PRO A 1 203 ? -18.819 -2.938 6.682 1.00 94.88 203 PRO A C 1
ATOM 1598 O O . PRO A 1 203 ? -18.814 -2.118 7.607 1.00 94.88 203 PRO A O 1
ATOM 1601 N N . ALA A 1 204 ? -19.543 -4.055 6.714 1.00 93.06 204 ALA A N 1
ATOM 1602 C CA . ALA A 1 204 ? -20.219 -4.490 7.924 1.00 93.06 204 ALA A CA 1
ATOM 1603 C C . ALA A 1 204 ? -19.175 -4.806 9.004 1.00 93.06 204 ALA A C 1
ATOM 1605 O O . ALA A 1 204 ? -18.171 -5.480 8.748 1.00 93.06 204 ALA A O 1
ATOM 1606 N N . PHE A 1 205 ? -19.415 -4.316 10.219 1.00 97.88 205 PHE A N 1
ATOM 1607 C CA . PHE A 1 205 ? -18.519 -4.540 11.343 1.00 97.88 205 PHE A CA 1
ATOM 1608 C C . PHE A 1 205 ? -19.279 -4.704 12.651 1.00 97.88 205 PHE A C 1
ATOM 1610 O O . PHE A 1 205 ? -20.412 -4.256 12.815 1.00 97.88 205 PHE A O 1
ATOM 1617 N N . SER A 1 206 ? -18.603 -5.327 13.604 1.00 97.81 206 SER A N 1
ATOM 1618 C CA . SER A 1 206 ? -18.982 -5.353 15.007 1.00 97.81 206 SER A CA 1
ATOM 1619 C C . SER A 1 206 ? -17.805 -4.850 15.829 1.00 97.81 206 SER A C 1
ATOM 1621 O O . SER A 1 206 ? -16.646 -5.034 15.455 1.00 97.81 206 SER A O 1
ATOM 1623 N N . CYS A 1 207 ? -18.086 -4.186 16.944 1.00 97.44 207 CYS A N 1
ATOM 1624 C CA . CYS A 1 207 ? -17.047 -3.823 17.889 1.00 97.44 207 CYS A CA 1
ATOM 1625 C C . CYS A 1 207 ? -17.550 -3.974 19.317 1.00 97.44 207 CYS A C 1
ATOM 1627 O O . CYS A 1 207 ? -18.625 -3.484 19.665 1.00 97.44 207 CYS A O 1
ATOM 1629 N N . ARG A 1 208 ? -16.756 -4.647 20.151 1.00 96.88 208 ARG A N 1
ATOM 1630 C CA . ARG A 1 208 ? -17.044 -4.834 21.574 1.00 96.88 208 ARG A CA 1
ATOM 1631 C C . ARG A 1 208 ? -15.776 -4.574 22.370 1.00 96.88 208 ARG A C 1
ATOM 1633 O O . ARG A 1 208 ? -14.750 -5.184 22.097 1.00 96.88 208 ARG A O 1
ATOM 1640 N N . GLN A 1 209 ? -15.854 -3.675 23.355 1.00 94.62 209 GLN A N 1
ATOM 1641 C CA . GLN A 1 209 ? -14.717 -3.323 24.223 1.00 94.62 209 GLN A CA 1
ATOM 1642 C C . GLN A 1 209 ? -13.453 -2.919 23.431 1.00 94.62 209 GLN A C 1
ATOM 1644 O O . GLN A 1 209 ? -12.355 -3.343 23.763 1.00 94.62 209 GLN A O 1
ATOM 1649 N N . GLY A 1 210 ? -13.610 -2.150 22.347 1.00 93.12 210 GLY A N 1
ATOM 1650 C CA . GLY A 1 210 ? -12.488 -1.701 21.508 1.00 93.12 210 GLY A CA 1
ATOM 1651 C C . GLY A 1 210 ? -11.945 -2.743 20.525 1.00 93.12 210 GLY A C 1
ATOM 1652 O O . GLY A 1 210 ? -11.110 -2.403 19.692 1.00 93.12 210 GLY A O 1
ATOM 1653 N N . LYS A 1 211 ? -12.452 -3.981 20.558 1.00 96.00 211 LYS A N 1
ATOM 1654 C CA . LYS A 1 211 ? -12.085 -5.040 19.613 1.00 96.00 211 LYS A CA 1
ATOM 1655 C C . LYS A 1 211 ? -12.992 -4.974 18.396 1.00 96.00 211 LYS A C 1
ATOM 1657 O O . LYS A 1 211 ? -14.170 -5.329 18.479 1.00 96.00 211 LYS A O 1
ATOM 1662 N N . LEU A 1 212 ? -12.441 -4.484 17.292 1.00 97.62 212 LEU A N 1
ATOM 1663 C CA . LEU A 1 212 ? -13.102 -4.404 16.000 1.00 97.62 212 LEU A CA 1
ATOM 1664 C C . LEU A 1 212 ? -13.033 -5.756 15.288 1.00 97.62 212 LEU A C 1
ATOM 1666 O O . LEU A 1 212 ? -11.979 -6.384 15.262 1.00 97.62 212 LEU A O 1
ATOM 1670 N N . LYS A 1 213 ? -14.136 -6.153 14.654 1.00 98.25 213 LYS A N 1
ATOM 1671 C CA . LYS A 1 213 ? -14.209 -7.252 13.690 1.00 98.25 213 LYS A CA 1
ATOM 1672 C C . LYS A 1 213 ? -15.029 -6.808 12.484 1.00 98.25 213 LYS A C 1
ATOM 1674 O O . LYS A 1 213 ? -16.178 -6.401 12.651 1.00 98.25 213 LYS A O 1
ATOM 1679 N N . LEU A 1 214 ? -14.466 -6.903 11.284 1.00 97.94 214 LEU A N 1
ATOM 1680 C CA . LEU A 1 214 ? -15.150 -6.577 10.029 1.00 97.94 214 LEU A CA 1
ATOM 1681 C C . LEU A 1 214 ? -14.924 -7.665 8.975 1.00 97.94 214 LEU A C 1
ATOM 1683 O O . LEU A 1 214 ? -13.951 -8.416 9.055 1.00 97.94 214 LEU A O 1
ATOM 1687 N N . THR A 1 215 ? -15.816 -7.730 7.989 1.00 97.44 215 THR A N 1
ATOM 1688 C CA . THR A 1 215 ? -15.639 -8.591 6.808 1.00 97.44 215 THR A CA 1
ATOM 1689 C C . THR A 1 215 ? -15.162 -7.744 5.636 1.00 97.44 215 THR A C 1
ATOM 1691 O O . THR A 1 215 ? -15.721 -6.680 5.365 1.00 97.44 215 THR A O 1
ATOM 1694 N N . VAL A 1 216 ? -14.108 -8.197 4.962 1.00 97.75 216 VAL A N 1
ATOM 1695 C CA . VAL A 1 216 ? -13.606 -7.596 3.727 1.00 97.75 216 VAL A CA 1
ATOM 1696 C C . VAL A 1 216 ? -14.149 -8.405 2.559 1.00 97.75 216 VAL A C 1
ATOM 1698 O O . VAL A 1 216 ? -13.698 -9.517 2.293 1.00 97.75 216 VAL A O 1
ATOM 1701 N N . ASP A 1 217 ? -15.112 -7.829 1.842 1.00 96.25 217 ASP A N 1
ATOM 1702 C CA . ASP A 1 217 ? -15.784 -8.524 0.739 1.00 96.25 217 ASP A CA 1
ATOM 1703 C C . ASP A 1 217 ? -14.819 -8.874 -0.391 1.00 96.25 217 ASP A C 1
ATOM 1705 O O . ASP A 1 217 ? -14.924 -9.939 -0.988 1.00 96.25 217 ASP A O 1
ATOM 1709 N N . ARG A 1 218 ? -13.864 -7.983 -0.679 1.00 97.00 218 ARG A N 1
ATOM 1710 C CA . ARG A 1 218 ? -12.831 -8.203 -1.691 1.00 97.00 218 ARG A CA 1
ATOM 1711 C C . ARG A 1 218 ? -11.609 -7.319 -1.440 1.00 97.00 218 ARG A C 1
ATOM 1713 O O . ARG A 1 218 ? -11.757 -6.162 -1.036 1.00 97.00 218 ARG A O 1
ATOM 1720 N N . LEU A 1 219 ? -10.432 -7.846 -1.735 1.00 98.50 219 LEU A N 1
ATOM 1721 C CA . LEU A 1 219 ? -9.146 -7.162 -1.757 1.00 98.50 219 LEU A CA 1
ATOM 1722 C C . LEU A 1 219 ? -8.414 -7.607 -3.029 1.00 98.50 219 LEU A C 1
ATOM 1724 O O . LEU A 1 219 ? -8.089 -8.785 -3.163 1.00 98.50 219 LEU A O 1
ATOM 1728 N N . ASP A 1 220 ? -8.201 -6.673 -3.958 1.00 97.94 220 ASP A N 1
ATOM 1729 C CA . ASP A 1 220 ? -7.396 -6.923 -5.155 1.00 97.94 220 ASP A CA 1
ATOM 1730 C C . ASP A 1 220 ? -5.927 -6.675 -4.815 1.00 97.94 220 ASP A C 1
ATOM 1732 O O . ASP A 1 220 ? -5.218 -7.646 -4.584 1.00 97.94 220 ASP A O 1
ATOM 1736 N N . TYR A 1 221 ? -5.501 -5.418 -4.655 1.00 98.62 221 TYR A N 1
ATOM 1737 C CA . TYR A 1 221 ? -4.148 -5.077 -4.205 1.00 98.62 221 TYR A CA 1
ATOM 1738 C C . TYR A 1 221 ? -4.152 -4.391 -2.845 1.00 98.62 221 TYR A C 1
ATOM 1740 O O . TYR A 1 221 ? -3.388 -4.781 -1.965 1.00 98.62 221 TYR A O 1
ATOM 1748 N N . TYR A 1 222 ? -5.004 -3.380 -2.652 1.00 98.69 222 TYR A N 1
ATOM 1749 C CA . TYR A 1 222 ? -4.888 -2.504 -1.489 1.00 98.69 222 TYR A CA 1
ATOM 1750 C C . TYR A 1 222 ? -6.225 -1.959 -0.995 1.00 98.69 222 TYR A C 1
ATOM 1752 O O . TYR A 1 222 ? -6.984 -1.359 -1.755 1.00 98.69 222 TYR A O 1
ATOM 1760 N N . ASN A 1 223 ? -6.477 -2.086 0.310 1.00 98.69 223 ASN A N 1
ATOM 1761 C CA . ASN A 1 223 ? -7.593 -1.436 0.995 1.00 98.69 223 ASN A CA 1
ATOM 1762 C C . ASN A 1 223 ? -7.090 -0.583 2.169 1.00 98.69 223 ASN A C 1
ATOM 1764 O O . ASN A 1 223 ? -6.205 -0.990 2.922 1.00 98.69 223 ASN A O 1
ATOM 1768 N N . VAL A 1 224 ? -7.726 0.571 2.374 1.00 98.62 224 VAL A N 1
ATOM 1769 C CA . VAL A 1 224 ? -7.540 1.450 3.534 1.00 98.62 224 VAL A CA 1
ATOM 1770 C C . VAL A 1 224 ? -8.869 1.602 4.259 1.00 98.62 224 VAL A C 1
ATOM 1772 O O . VAL A 1 224 ? -9.823 2.148 3.711 1.00 98.62 224 VAL A O 1
ATOM 1775 N N . ILE A 1 225 ? -8.938 1.133 5.497 1.00 98.50 225 ILE A N 1
ATOM 1776 C CA . ILE A 1 225 ? -10.123 1.184 6.351 1.00 98.50 225 ILE A CA 1
ATOM 1777 C C . ILE A 1 225 ? -9.933 2.322 7.348 1.00 98.50 225 ILE A C 1
ATOM 1779 O O . ILE A 1 225 ? -9.089 2.243 8.236 1.00 98.50 225 ILE A O 1
ATOM 1783 N N . LEU A 1 226 ? -10.717 3.382 7.195 1.00 97.88 226 LEU A N 1
ATOM 1784 C CA . LEU A 1 226 ? -10.749 4.524 8.102 1.00 97.88 226 LEU A CA 1
ATOM 1785 C C . LEU A 1 226 ? -11.606 4.194 9.323 1.00 97.88 226 LEU A C 1
ATOM 1787 O O . LEU A 1 226 ? -12.727 3.694 9.159 1.00 97.88 226 LEU A O 1
ATOM 1791 N N . VAL A 1 227 ? -11.080 4.508 10.511 1.00 94.19 227 VAL A N 1
ATOM 1792 C CA . VAL A 1 227 ? -11.646 4.125 11.811 1.00 94.19 227 VAL A CA 1
ATOM 1793 C C . VAL A 1 227 ? -11.951 5.331 12.692 1.00 94.19 227 VAL A C 1
ATOM 1795 O O . VAL A 1 227 ? -11.130 6.277 12.721 1.00 94.19 227 VAL A O 1
#

pLDDT: mean 90.26, std 13.18, range [35.22, 98.81]